Protein AF-A0ABD7HG99-F1 (afdb_monomer_lite)

Foldseek 3Di:
DDDPPLDDDPQWDWLCRLCVQLVVPDHSVNLVVLCVDPPNRQDWDANPNDDPVTRTTHGNVSSCVSCVVVVGHGDDDPDDDDDDDDDDDPDDPDDDDDDDDDDDDPVVVVVVVVVVVVVVVVVVVVVVVVVVVVVVVVVVVVVVVVVVVVVVVVVVVVVVVVVVVVVVVVVVVVCVVDPDDDPPDPDDDD

pLDDT: mean 74.0, std 16.18, range [31.42, 95.38]

Organism: NCBI:txid36809

Structure (mmCIF, N/CA/C/O backbone):
data_AF-A0ABD7HG99-F1
#
_entry.id   AF-A0ABD7HG99-F1
#
loop_
_atom_site.group_PDB
_atom_site.id
_atom_site.type_symbol
_atom_site.label_atom_id
_atom_site.label_alt_id
_atom_site.label_comp_id
_atom_site.label_asym_id
_atom_site.label_entity_id
_atom_site.label_seq_id
_atom_site.pdbx_PDB_ins_code
_atom_site.Cartn_x
_atom_site.Cartn_y
_atom_site.Cartn_z
_atom_site.occupancy
_atom_site.B_iso_or_equiv
_atom_site.auth_seq_id
_atom_site.auth_comp_id
_atom_site.auth_asym_id
_atom_site.auth_atom_id
_atom_site.pdbx_PDB_model_num
ATOM 1 N N . MET A 1 1 ? 28.839 7.267 15.628 1.00 36.12 1 MET A N 1
ATOM 2 C CA . MET A 1 1 ? 27.479 7.826 15.761 1.00 36.12 1 MET A CA 1
ATOM 3 C C . MET A 1 1 ? 27.268 8.739 14.570 1.00 36.12 1 MET A C 1
ATOM 5 O O . MET A 1 1 ? 27.778 9.849 14.571 1.00 36.12 1 MET A O 1
ATOM 9 N N . THR A 1 2 ? 26.665 8.216 13.507 1.00 45.12 2 THR A N 1
ATOM 10 C CA . THR A 1 2 ? 26.495 8.916 12.229 1.00 45.12 2 THR A CA 1
ATOM 11 C C . THR A 1 2 ? 25.085 9.481 12.216 1.00 45.12 2 THR A C 1
ATOM 13 O O . THR A 1 2 ? 24.124 8.730 12.339 1.00 45.12 2 THR A O 1
ATOM 16 N N . THR A 1 3 ? 24.957 10.801 12.171 1.00 49.94 3 THR A N 1
ATOM 17 C CA . THR A 1 3 ? 23.668 11.490 12.082 1.00 49.94 3 THR A CA 1
ATOM 18 C C . THR A 1 3 ? 22.989 11.077 10.772 1.00 49.94 3 THR A C 1
ATOM 20 O O . THR A 1 3 ? 23.622 11.230 9.723 1.00 49.94 3 THR A O 1
ATOM 23 N N . PRO A 1 4 ? 21.752 10.546 10.782 1.00 50.31 4 PRO A N 1
ATOM 24 C CA . PRO A 1 4 ? 21.078 10.191 9.542 1.00 50.31 4 PRO A CA 1
ATOM 25 C C . PRO A 1 4 ? 20.875 11.447 8.688 1.00 50.31 4 PRO A C 1
ATOM 27 O O . PRO A 1 4 ? 20.475 12.490 9.221 1.00 50.31 4 PRO A O 1
ATOM 30 N N . PRO A 1 5 ? 21.149 11.387 7.375 1.00 53.62 5 PRO A N 1
ATOM 31 C CA . PRO A 1 5 ? 20.931 12.521 6.494 1.00 53.62 5 PRO A CA 1
ATOM 32 C C . PRO A 1 5 ? 19.445 12.907 6.503 1.00 53.62 5 PRO A C 1
ATOM 34 O O . PRO A 1 5 ? 18.560 12.051 6.461 1.00 53.62 5 PRO A O 1
ATOM 37 N N . ALA A 1 6 ? 19.166 14.215 6.549 1.00 57.28 6 ALA A N 1
ATOM 38 C CA . ALA A 1 6 ? 17.809 14.774 6.599 1.00 57.28 6 ALA A CA 1
ATOM 39 C C . ALA A 1 6 ? 16.925 14.331 5.415 1.00 57.28 6 ALA A C 1
ATOM 41 O O . ALA A 1 6 ? 15.696 14.359 5.504 1.00 57.28 6 ALA A O 1
ATOM 42 N N . TYR A 1 7 ? 17.546 13.873 4.328 1.00 57.19 7 TYR A N 1
ATOM 43 C CA . TYR A 1 7 ? 16.888 13.224 3.211 1.00 57.19 7 TYR A CA 1
ATOM 44 C C . TYR A 1 7 ? 17.702 11.986 2.804 1.00 57.19 7 TYR A C 1
ATOM 46 O O . TYR A 1 7 ? 18.912 12.114 2.605 1.00 57.19 7 TYR A O 1
ATOM 54 N N . PRO A 1 8 ? 17.085 10.797 2.694 1.00 65.25 8 PRO A N 1
ATOM 55 C CA . PRO A 1 8 ? 17.783 9.618 2.203 1.00 65.25 8 PRO A CA 1
ATOM 56 C C . PRO A 1 8 ? 18.253 9.864 0.764 1.00 65.25 8 PRO A C 1
ATOM 58 O O . PRO A 1 8 ? 17.442 10.196 -0.103 1.00 65.25 8 PRO A O 1
ATOM 61 N N . GLY A 1 9 ? 19.555 9.721 0.511 1.00 68.31 9 GLY A N 1
ATOM 62 C CA . GLY A 1 9 ? 20.106 9.749 -0.842 1.00 68.31 9 GLY A CA 1
ATOM 63 C C . GLY A 1 9 ? 19.600 8.579 -1.706 1.00 68.31 9 GLY A C 1
ATOM 64 O O . GLY A 1 9 ? 18.898 7.690 -1.211 1.00 68.31 9 GLY A O 1
ATOM 65 N N . PRO A 1 10 ? 19.921 8.552 -3.014 1.00 71.81 10 PRO A N 1
ATOM 66 C CA . PRO A 1 10 ? 19.464 7.513 -3.949 1.00 71.81 10 PRO A CA 1
ATOM 67 C C . PRO A 1 10 ? 19.891 6.081 -3.567 1.00 71.81 10 PRO A C 1
ATOM 69 O O . PRO A 1 10 ? 19.335 5.105 -4.073 1.00 71.81 10 PRO A O 1
ATOM 72 N N . GLU A 1 11 ? 20.870 5.944 -2.678 1.00 80.94 11 GLU A N 1
ATOM 73 C CA . GLU A 1 11 ? 21.350 4.693 -2.096 1.00 80.94 11 GLU A CA 1
ATOM 74 C C . GLU A 1 11 ? 20.389 4.070 -1.068 1.00 80.94 11 GLU A C 1
ATOM 76 O O . GLU A 1 11 ? 20.488 2.876 -0.777 1.00 80.94 11 GLU A O 1
ATOM 81 N N . TRP A 1 12 ? 19.427 4.836 -0.551 1.00 85.56 12 TRP A N 1
ATOM 82 C CA . TRP A 1 12 ? 18.450 4.382 0.436 1.00 85.56 12 TRP A CA 1
ATOM 83 C C . TRP A 1 12 ? 17.133 3.987 -0.221 1.00 85.56 12 TRP A C 1
ATOM 85 O O . TRP A 1 12 ? 16.382 4.808 -0.747 1.00 85.56 12 TRP A O 1
ATOM 95 N N . LEU A 1 13 ? 16.817 2.700 -0.146 1.00 85.69 13 LEU A N 1
ATOM 96 C CA . LEU A 1 13 ? 15.706 2.107 -0.873 1.00 85.69 13 LEU A CA 1
ATOM 97 C C . LEU A 1 13 ? 14.473 1.955 0.016 1.00 85.69 13 LEU A C 1
ATOM 99 O O . LEU A 1 13 ? 14.552 1.532 1.174 1.00 85.69 13 LEU A O 1
ATOM 103 N N . ASP A 1 14 ? 13.313 2.283 -0.546 1.00 87.75 14 ASP A N 1
ATOM 104 C CA . ASP A 1 14 ? 12.015 2.010 0.057 1.00 87.75 14 ASP A CA 1
ATOM 105 C C . ASP A 1 14 ? 11.516 0.595 -0.277 1.00 87.75 14 ASP A C 1
ATOM 107 O O . ASP A 1 14 ? 12.110 -0.142 -1.065 1.00 87.75 14 ASP A O 1
ATOM 111 N N . ALA A 1 15 ? 10.398 0.190 0.332 1.00 87.62 15 ALA A N 1
ATOM 112 C CA . ALA A 1 15 ? 9.844 -1.149 0.128 1.00 87.62 15 ALA A CA 1
ATOM 113 C C . ALA A 1 15 ? 9.496 -1.431 -1.347 1.00 87.62 15 ALA A C 1
ATOM 115 O O . ALA A 1 15 ? 9.589 -2.576 -1.792 1.00 87.62 15 ALA A O 1
ATOM 116 N N . ASN A 1 16 ? 9.116 -0.395 -2.101 1.00 85.69 16 ASN A N 1
ATOM 117 C CA . ASN A 1 16 ? 8.776 -0.504 -3.516 1.00 85.69 16 ASN A CA 1
ATOM 118 C C . ASN A 1 16 ? 10.030 -0.685 -4.379 1.00 85.69 16 ASN A C 1
ATOM 120 O O . ASN A 1 16 ? 10.065 -1.578 -5.222 1.00 85.69 16 ASN A O 1
ATOM 124 N N . ALA A 1 17 ? 11.087 0.087 -4.131 1.00 84.88 17 ALA A N 1
ATOM 125 C CA . ALA A 1 17 ? 12.363 -0.030 -4.826 1.00 84.88 17 ALA A CA 1
ATOM 126 C C . ALA A 1 17 ? 13.053 -1.370 -4.537 1.00 84.88 17 ALA A C 1
ATOM 128 O O . ALA A 1 17 ? 13.615 -1.984 -5.443 1.00 84.88 17 ALA A O 1
ATOM 129 N N . ILE A 1 18 ? 12.965 -1.869 -3.300 1.00 87.19 18 ILE A N 1
ATOM 130 C CA . ILE A 1 18 ? 13.473 -3.201 -2.941 1.00 87.19 18 ILE A CA 1
ATOM 131 C C . ILE A 1 18 ? 12.663 -4.290 -3.655 1.00 87.19 18 ILE A C 1
ATOM 133 O O . ILE A 1 18 ? 13.237 -5.223 -4.208 1.00 87.19 18 ILE A O 1
ATOM 137 N N . SER A 1 19 ? 11.334 -4.158 -3.700 1.00 86.56 19 SER A N 1
ATOM 138 C CA . SER A 1 19 ? 10.459 -5.076 -4.439 1.00 86.56 19 SER A CA 1
ATOM 139 C C . SER A 1 19 ? 10.797 -5.110 -5.935 1.00 86.56 19 SER A C 1
ATOM 141 O O . SER A 1 19 ? 10.989 -6.192 -6.495 1.00 86.56 19 SER A O 1
ATOM 143 N N . ALA A 1 20 ? 10.985 -3.945 -6.558 1.00 84.56 20 ALA A N 1
ATOM 144 C CA . ALA A 1 20 ? 11.415 -3.836 -7.951 1.00 84.56 20 ALA A CA 1
ATOM 145 C C . ALA A 1 20 ? 12.782 -4.504 -8.187 1.00 84.56 20 ALA A C 1
ATOM 147 O O . ALA A 1 20 ? 12.972 -5.180 -9.197 1.00 84.56 20 ALA A O 1
ATOM 148 N N . ARG A 1 21 ? 13.705 -4.412 -7.219 1.00 82.00 21 ARG A N 1
ATOM 149 C CA . ARG A 1 21 ? 15.004 -5.102 -7.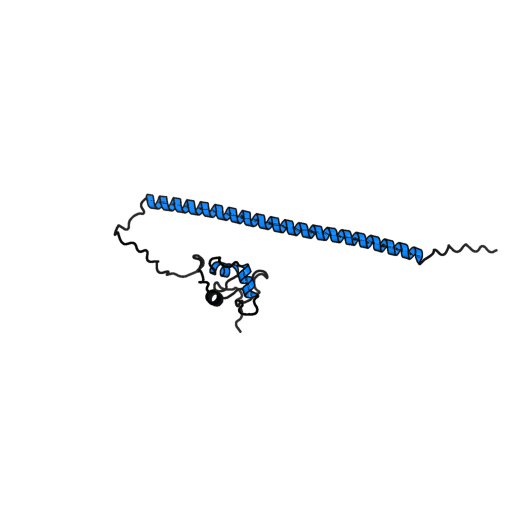273 1.00 82.00 21 ARG A CA 1
ATOM 150 C C . ARG A 1 21 ? 14.930 -6.616 -7.192 1.00 82.00 21 ARG A C 1
ATOM 152 O O . ARG A 1 21 ? 15.867 -7.289 -7.599 1.00 82.00 21 ARG A O 1
ATOM 159 N N . THR A 1 22 ? 13.826 -7.175 -6.715 1.00 81.81 22 THR A N 1
ATOM 160 C CA . THR A 1 22 ? 13.602 -8.625 -6.795 1.00 81.81 22 THR A CA 1
ATOM 161 C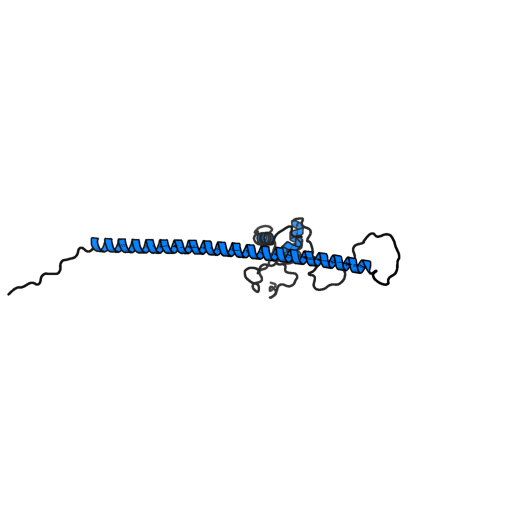 C . THR A 1 22 ? 13.074 -9.073 -8.158 1.00 81.81 22 THR A C 1
ATOM 163 O O . THR A 1 22 ? 12.696 -10.229 -8.296 1.00 81.81 22 THR A O 1
ATOM 166 N N . GLY A 1 23 ? 12.975 -8.174 -9.147 1.00 76.12 23 GLY A N 1
ATOM 167 C CA . GLY A 1 23 ? 12.335 -8.469 -10.431 1.00 76.12 23 GLY A CA 1
ATOM 168 C C . GLY A 1 23 ? 10.825 -8.698 -10.300 1.00 76.12 23 GLY A C 1
ATOM 169 O O . GLY A 1 23 ? 10.241 -9.426 -11.091 1.00 76.12 23 GLY A O 1
ATOM 170 N N . GLY A 1 24 ? 10.193 -8.146 -9.256 1.00 76.00 24 GLY A N 1
ATOM 171 C CA . GLY A 1 24 ? 8.768 -8.350 -8.972 1.00 76.00 24 GLY A CA 1
ATOM 172 C C . GLY A 1 24 ? 8.422 -9.686 -8.301 1.00 76.00 24 GLY A C 1
ATOM 173 O O . GLY A 1 24 ? 7.258 -9.908 -7.969 1.00 76.00 24 GLY A O 1
ATOM 174 N N . ILE A 1 25 ? 9.410 -10.549 -8.022 1.00 79.25 25 ILE A N 1
ATOM 175 C CA . ILE A 1 25 ? 9.205 -11.838 -7.336 1.00 79.25 25 ILE A CA 1
ATOM 176 C C . ILE A 1 25 ? 8.608 -11.624 -5.936 1.00 79.25 25 ILE A C 1
ATOM 178 O O . ILE A 1 25 ? 7.778 -12.407 -5.464 1.00 79.25 25 ILE A O 1
ATOM 182 N N . ARG A 1 26 ? 9.028 -10.563 -5.236 1.00 84.50 26 ARG A N 1
ATOM 183 C CA . ARG A 1 26 ? 8.568 -10.235 -3.882 1.00 84.50 26 ARG A CA 1
ATOM 184 C C . ARG A 1 26 ? 7.863 -8.890 -3.878 1.00 84.50 26 ARG A C 1
ATOM 186 O O . ARG A 1 26 ? 8.402 -7.902 -4.361 1.00 84.50 26 ARG A O 1
ATOM 193 N N . ARG A 1 27 ? 6.663 -8.849 -3.291 1.00 88.50 27 ARG A N 1
ATOM 194 C CA . ARG A 1 27 ? 5.833 -7.637 -3.186 1.00 88.50 27 ARG A CA 1
ATOM 195 C C . ARG A 1 27 ? 6.350 -6.697 -2.083 1.00 88.50 27 ARG A C 1
ATOM 197 O O . ARG A 1 27 ? 6.964 -7.175 -1.126 1.00 88.50 27 ARG A O 1
ATOM 204 N N . PRO A 1 28 ? 6.018 -5.392 -2.114 1.00 86.38 28 PRO A N 1
ATOM 205 C CA . PRO A 1 28 ? 6.438 -4.439 -1.079 1.00 86.38 28 PRO A CA 1
ATOM 206 C C . PRO A 1 28 ? 5.997 -4.830 0.341 1.00 86.38 28 PRO A C 1
ATOM 208 O O . PRO A 1 28 ? 6.716 -4.602 1.311 1.00 86.38 28 PRO A O 1
ATOM 211 N N . ASN A 1 29 ? 4.841 -5.489 0.484 1.00 87.6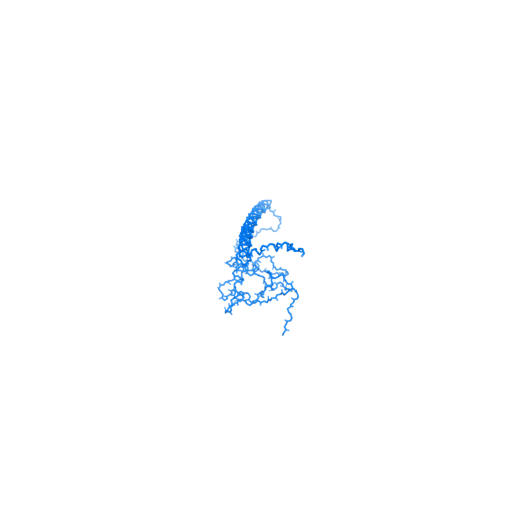2 29 ASN A N 1
ATOM 212 C CA . ASN A 1 29 ? 4.388 -6.012 1.777 1.00 87.62 29 ASN A CA 1
ATOM 213 C C . ASN A 1 29 ? 5.322 -7.093 2.329 1.00 87.62 29 ASN A C 1
ATOM 215 O O . ASN A 1 29 ? 5.566 -7.127 3.531 1.00 87.62 29 ASN A O 1
ATOM 219 N N . THR A 1 30 ? 5.904 -7.928 1.468 1.00 87.69 30 THR A N 1
ATOM 220 C CA . THR A 1 30 ? 6.901 -8.922 1.877 1.00 87.69 30 THR A CA 1
ATOM 221 C C . THR A 1 30 ? 8.168 -8.240 2.391 1.00 87.69 30 THR A C 1
ATOM 223 O O . THR A 1 30 ? 8.677 -8.623 3.440 1.00 87.69 30 THR A O 1
ATOM 226 N N . VAL A 1 31 ? 8.618 -7.162 1.744 1.00 87.50 31 VAL A N 1
ATOM 227 C CA . VAL A 1 31 ? 9.763 -6.369 2.225 1.00 87.50 31 VAL A CA 1
ATOM 228 C C . VAL A 1 31 ? 9.489 -5.779 3.611 1.00 87.50 31 VAL A C 1
ATOM 230 O O . VAL A 1 31 ? 10.328 -5.871 4.505 1.00 87.50 31 VAL A O 1
ATOM 233 N N . ARG A 1 32 ? 8.274 -5.264 3.845 1.00 88.00 32 ARG A N 1
ATOM 234 C CA . ARG A 1 32 ? 7.862 -4.779 5.174 1.00 88.00 32 ARG A CA 1
ATOM 235 C C . ARG A 1 32 ? 7.920 -5.875 6.239 1.00 88.00 32 ARG A C 1
ATOM 237 O O . ARG A 1 32 ? 8.276 -5.582 7.377 1.00 88.00 32 ARG A O 1
ATOM 244 N N . THR A 1 33 ? 7.615 -7.128 5.885 1.00 88.94 33 THR A N 1
ATOM 245 C CA . THR A 1 33 ? 7.785 -8.247 6.827 1.00 88.94 33 THR A CA 1
ATOM 246 C C . THR A 1 33 ? 9.251 -8.530 7.143 1.00 88.94 33 THR A C 1
ATOM 248 O O . THR A 1 33 ? 9.548 -8.872 8.283 1.00 88.94 33 THR A O 1
ATOM 251 N N . TRP A 1 34 ? 10.179 -8.330 6.200 1.00 89.69 34 TRP A N 1
ATOM 252 C CA . TRP A 1 34 ? 11.615 -8.510 6.449 1.00 89.69 34 TRP A CA 1
ATOM 253 C C . TRP A 1 34 ? 12.165 -7.500 7.453 1.00 89.69 34 TRP A C 1
ATOM 255 O O . TRP A 1 34 ? 12.996 -7.872 8.274 1.00 89.69 34 TRP A O 1
ATOM 265 N N . TRP A 1 35 ? 11.657 -6.266 7.448 1.00 89.38 35 TRP A N 1
ATOM 266 C CA . TRP A 1 35 ? 11.990 -5.256 8.461 1.00 89.38 35 TRP A CA 1
ATOM 267 C C . TRP A 1 35 ? 11.422 -5.562 9.850 1.00 89.38 35 TRP A C 1
ATOM 269 O O . TRP A 1 35 ? 11.879 -5.002 10.837 1.00 89.38 35 TRP A O 1
ATOM 279 N N . ASN A 1 36 ? 10.399 -6.408 9.947 1.00 85.38 36 ASN A N 1
ATOM 280 C CA . ASN A 1 36 ? 9.768 -6.744 11.224 1.00 85.38 36 ASN A CA 1
ATOM 281 C C . ASN A 1 36 ? 10.263 -8.086 11.795 1.00 85.38 36 ASN A C 1
ATOM 283 O O . ASN A 1 36 ? 9.852 -8.467 12.891 1.00 85.38 36 ASN A O 1
ATOM 287 N N . LYS A 1 37 ? 11.130 -8.813 11.075 1.00 86.12 37 LYS A N 1
ATOM 288 C CA . LYS A 1 37 ? 11.748 -10.048 11.571 1.00 86.12 37 LYS A CA 1
ATOM 289 C C . LYS A 1 37 ? 12.814 -9.717 12.614 1.00 86.12 37 LYS A C 1
ATOM 291 O O . LYS A 1 37 ? 13.712 -8.928 12.341 1.00 86.12 37 LYS A O 1
ATOM 296 N N . LYS A 1 38 ? 12.709 -10.344 13.791 1.00 71.94 38 LYS A N 1
ATOM 297 C CA . LYS A 1 38 ? 13.681 -10.198 14.887 1.00 71.94 38 LYS A CA 1
ATOM 298 C C . LYS A 1 38 ? 14.999 -10.921 14.592 1.00 71.94 38 LYS A C 1
ATOM 300 O O . LYS A 1 38 ? 16.052 -10.375 14.888 1.00 71.94 38 LYS A O 1
ATOM 305 N N . ASP A 1 39 ? 14.925 -12.071 13.921 1.00 68.06 39 ASP A N 1
ATOM 306 C CA . ASP A 1 39 ? 16.087 -12.886 13.558 1.00 68.06 39 ASP A CA 1
ATOM 307 C C . ASP A 1 39 ? 16.284 -12.874 12.035 1.00 68.06 39 ASP A C 1
ATOM 309 O O . ASP A 1 39 ? 15.349 -13.151 11.276 1.00 68.06 39 ASP A O 1
ATOM 313 N N . ASN A 1 40 ? 17.495 -12.527 11.579 1.00 75.94 40 ASN A N 1
ATOM 314 C CA . ASN A 1 40 ? 17.867 -12.433 10.156 1.00 75.94 40 ASN A CA 1
ATOM 315 C C . ASN A 1 40 ? 16.903 -11.570 9.309 1.00 75.94 40 ASN A C 1
ATOM 317 O O . ASN A 1 40 ? 16.563 -11.900 8.165 1.00 75.94 40 ASN A O 1
ATOM 321 N N . GLY A 1 41 ? 16.427 -10.466 9.888 1.00 84.69 41 GLY A N 1
ATOM 322 C CA . GLY A 1 41 ? 15.660 -9.440 9.186 1.00 84.69 41 GLY A CA 1
ATOM 323 C C . GLY A 1 41 ? 16.537 -8.552 8.304 1.00 84.69 41 GLY A C 1
ATOM 324 O O . GLY A 1 41 ? 17.754 -8.477 8.469 1.00 84.69 41 GLY A O 1
ATOM 325 N N . LEU A 1 42 ? 15.909 -7.857 7.358 1.00 86.75 42 LEU A N 1
ATOM 326 C CA . LEU A 1 42 ? 16.595 -6.856 6.544 1.00 86.75 42 LEU A CA 1
ATOM 327 C C . LEU A 1 42 ? 16.878 -5.625 7.416 1.00 86.75 42 LEU A C 1
ATOM 329 O O . LEU A 1 42 ? 15.939 -5.046 7.964 1.00 86.75 42 LEU A O 1
ATOM 333 N N . ALA A 1 43 ? 18.141 -5.205 7.527 1.00 86.69 43 ALA A N 1
ATOM 334 C CA . ALA A 1 43 ? 18.481 -4.016 8.305 1.00 86.69 43 ALA A CA 1
ATOM 335 C C . ALA A 1 43 ? 17.894 -2.753 7.652 1.00 86.69 43 ALA A C 1
ATOM 337 O O . ALA A 1 43 ? 17.920 -2.589 6.427 1.00 86.69 43 ALA A O 1
ATOM 338 N N . PHE A 1 44 ? 17.327 -1.873 8.471 1.00 88.44 44 PHE A N 1
ATOM 339 C CA . PHE A 1 44 ? 16.672 -0.648 8.028 1.00 88.44 44 PHE A CA 1
ATOM 340 C C . PHE A 1 44 ? 16.971 0.494 8.990 1.00 88.44 44 PHE A C 1
ATOM 342 O O . PHE A 1 44 ? 17.220 0.280 10.175 1.00 88.44 44 PHE A O 1
ATOM 349 N N . GLU A 1 45 ? 16.880 1.706 8.466 1.00 86.06 45 GLU A N 1
ATOM 350 C CA . GLU A 1 45 ? 16.944 2.942 9.225 1.00 86.06 45 GLU A CA 1
ATOM 351 C C . GLU A 1 45 ? 15.617 3.698 9.090 1.00 86.06 45 GLU A C 1
ATOM 353 O O . GLU A 1 45 ? 14.898 3.574 8.088 1.00 86.06 45 GLU A O 1
ATOM 358 N N . VAL A 1 46 ? 15.248 4.424 10.147 1.00 84.69 46 VAL A N 1
ATOM 359 C CA . VAL A 1 46 ? 14.004 5.194 10.213 1.00 84.69 46 VAL A CA 1
ATOM 360 C C . VAL A 1 46 ? 14.326 6.665 10.007 1.00 84.69 46 VAL A C 1
ATOM 362 O O . VAL A 1 46 ? 14.922 7.312 10.862 1.00 84.69 46 VAL A O 1
ATOM 365 N N . PHE A 1 47 ? 13.865 7.204 8.888 1.00 80.62 47 PHE A N 1
ATOM 366 C CA . PHE A 1 47 ? 14.007 8.609 8.540 1.00 80.62 47 PHE A CA 1
ATOM 367 C C . PHE A 1 47 ? 12.783 9.366 9.056 1.00 80.62 47 PHE A C 1
ATOM 369 O O . PHE A 1 47 ? 11.710 9.316 8.454 1.00 80.62 47 PHE A O 1
ATOM 376 N N . ALA A 1 48 ? 12.932 10.053 10.192 1.00 74.56 48 ALA A N 1
ATOM 377 C CA . ALA A 1 48 ? 11.847 10.804 10.838 1.00 74.56 48 ALA A CA 1
ATOM 378 C C . ALA A 1 48 ? 11.328 11.984 9.993 1.00 74.56 48 ALA A C 1
ATOM 380 O O . ALA A 1 48 ? 10.218 12.459 10.213 1.00 74.56 48 ALA A O 1
ATOM 381 N N . THR A 1 49 ? 12.114 12.434 9.011 1.00 72.06 49 THR A N 1
ATOM 382 C CA . THR A 1 49 ? 11.734 13.471 8.043 1.00 72.06 49 THR A CA 1
ATOM 383 C C . THR A 1 49 ? 10.722 12.981 7.004 1.00 72.06 49 THR A C 1
ATOM 385 O O . THR A 1 49 ? 10.106 13.791 6.313 1.00 72.06 49 THR A O 1
ATOM 388 N N . LEU A 1 50 ? 10.512 11.665 6.896 1.00 69.12 50 LEU A N 1
ATOM 389 C CA . LEU A 1 50 ? 9.521 11.055 6.016 1.00 69.12 50 LEU A CA 1
ATOM 390 C C . LEU A 1 50 ? 8.215 10.744 6.764 1.00 69.12 50 LEU A C 1
ATOM 392 O O . LEU A 1 50 ? 8.192 10.506 7.970 1.00 69.12 50 LEU A O 1
ATOM 396 N N . SER A 1 51 ? 7.109 10.688 6.015 1.00 69.56 51 SER A N 1
ATOM 397 C CA . SER A 1 51 ? 5.780 10.346 6.543 1.00 69.56 51 SER A CA 1
ATOM 398 C C . SER A 1 51 ? 5.790 9.031 7.350 1.00 69.56 51 SER A C 1
ATOM 400 O O . SER A 1 51 ? 6.446 8.072 6.927 1.00 69.56 51 SER A O 1
ATOM 402 N N . PRO A 1 52 ? 4.986 8.904 8.429 1.00 69.06 52 PRO A N 1
ATOM 403 C CA . PRO A 1 52 ? 4.909 7.693 9.258 1.00 69.06 52 PRO A CA 1
ATOM 404 C C . PRO A 1 52 ? 4.614 6.397 8.489 1.00 69.06 52 PRO A C 1
ATOM 406 O O . PRO A 1 52 ? 4.984 5.312 8.927 1.00 69.06 52 PRO A O 1
ATOM 409 N N . LYS A 1 53 ? 3.962 6.490 7.322 1.00 66.75 53 LYS A N 1
ATOM 410 C CA . LYS A 1 53 ? 3.652 5.332 6.465 1.00 66.75 53 LYS A CA 1
ATOM 411 C C . LYS A 1 53 ? 4.846 4.845 5.630 1.00 66.75 53 LYS A C 1
ATOM 413 O O . LYS A 1 53 ? 4.795 3.749 5.071 1.00 66.75 53 LYS A O 1
ATOM 418 N N . SER A 1 54 ? 5.898 5.651 5.504 1.00 70.50 54 SER A N 1
ATOM 419 C CA . SER A 1 54 ? 7.019 5.426 4.586 1.00 70.50 54 SER A CA 1
ATOM 420 C C . SER A 1 54 ? 8.340 5.969 5.156 1.00 70.50 54 SER A C 1
ATOM 422 O O . SER A 1 54 ? 9.145 6.552 4.434 1.00 70.50 54 SER A O 1
ATOM 424 N N . ASN A 1 55 ? 8.574 5.773 6.448 1.00 83.00 55 ASN A N 1
ATOM 425 C CA . ASN A 1 55 ? 9.779 6.252 7.128 1.00 83.00 55 ASN A CA 1
ATOM 426 C C . ASN A 1 55 ? 10.932 5.234 7.153 1.00 83.00 55 ASN A C 1
ATOM 428 O O . ASN A 1 55 ? 12.074 5.620 7.366 1.00 83.00 55 ASN A O 1
ATOM 432 N N . LYS A 1 56 ? 10.667 3.945 6.911 1.00 87.06 56 LYS A N 1
ATOM 433 C CA . LYS A 1 56 ? 11.704 2.902 6.867 1.00 87.06 56 LYS A CA 1
ATOM 434 C C . LYS A 1 56 ? 12.393 2.852 5.500 1.00 87.06 56 LYS A C 1
ATOM 436 O O . LYS A 1 56 ? 11.707 2.817 4.468 1.00 87.06 56 LYS A O 1
ATOM 441 N N . ARG A 1 57 ? 13.728 2.815 5.491 1.00 87.88 57 ARG A N 1
ATOM 442 C CA . ARG A 1 57 ? 14.567 2.620 4.295 1.00 87.88 57 ARG A CA 1
ATOM 443 C C . ARG A 1 57 ? 15.717 1.666 4.599 1.00 87.88 57 ARG A C 1
ATOM 445 O O . ARG A 1 57 ? 16.213 1.642 5.720 1.00 87.88 57 ARG A O 1
ATOM 452 N N . SER A 1 58 ? 16.161 0.914 3.599 1.00 88.38 58 SER A N 1
ATOM 453 C CA . SER A 1 58 ? 17.352 0.064 3.704 1.00 88.38 58 SER A CA 1
ATOM 454 C C . SER A 1 58 ? 18.399 0.506 2.697 1.00 88.38 58 SER A C 1
ATOM 456 O O . SER A 1 58 ? 18.068 0.809 1.551 1.00 88.38 58 SER A O 1
ATOM 458 N N . HIS A 1 59 ? 19.661 0.523 3.115 1.00 88.12 59 HIS A N 1
ATOM 459 C CA . HIS A 1 59 ? 20.765 0.857 2.227 1.00 88.12 59 HIS A CA 1
ATOM 460 C C . HIS A 1 59 ? 20.909 -0.192 1.117 1.00 88.12 59 HIS A C 1
ATOM 462 O O . HIS A 1 59 ? 20.772 -1.395 1.367 1.00 88.12 59 HIS A O 1
ATOM 468 N N . ARG A 1 60 ? 21.211 0.251 -0.105 1.00 85.81 60 ARG A N 1
ATOM 469 C CA . ARG A 1 60 ? 21.334 -0.591 -1.302 1.00 85.81 60 ARG A CA 1
ATOM 470 C C . ARG A 1 60 ? 22.228 -1.814 -1.089 1.00 85.81 60 ARG A C 1
ATOM 472 O O . ARG A 1 60 ? 21.814 -2.921 -1.413 1.00 85.81 60 ARG A O 1
ATOM 479 N N . ASP A 1 61 ? 23.410 -1.633 -0.508 1.00 85.06 61 ASP A N 1
ATOM 480 C CA . ASP A 1 61 ? 24.376 -2.731 -0.331 1.00 85.06 61 ASP A CA 1
ATOM 481 C C . ASP A 1 61 ? 23.880 -3.805 0.644 1.00 85.06 61 ASP A C 1
ATOM 483 O O . ASP A 1 61 ? 24.088 -5.004 0.437 1.00 85.06 61 ASP A O 1
ATOM 487 N N . VAL A 1 62 ? 23.164 -3.379 1.687 1.00 87.06 62 VAL A N 1
ATOM 488 C CA . VAL A 1 62 ? 22.531 -4.275 2.661 1.00 87.06 62 VAL A CA 1
ATOM 489 C C . VAL A 1 62 ? 21.427 -5.079 1.980 1.00 87.06 62 VAL A C 1
ATOM 491 O O . VAL A 1 62 ? 21.339 -6.291 2.168 1.00 87.06 62 VAL A O 1
ATOM 494 N N . VAL A 1 63 ? 20.611 -4.418 1.155 1.00 87.00 63 VAL A N 1
ATOM 495 C CA . VAL A 1 63 ? 19.550 -5.065 0.374 1.00 87.00 63 VAL A CA 1
ATOM 496 C C . VAL A 1 63 ? 20.142 -6.085 -0.591 1.00 87.00 63 VAL A C 1
ATOM 498 O O . VAL A 1 63 ? 19.699 -7.228 -0.603 1.00 87.00 63 VAL A O 1
ATOM 501 N N . ASP A 1 64 ? 21.161 -5.714 -1.362 1.00 87.12 64 ASP A N 1
ATOM 502 C CA . ASP A 1 64 ? 21.756 -6.599 -2.365 1.00 87.12 64 ASP A CA 1
ATOM 503 C C . ASP A 1 64 ? 22.445 -7.813 -1.711 1.00 87.12 64 ASP A C 1
ATOM 505 O O . ASP A 1 64 ? 22.379 -8.922 -2.245 1.00 87.12 64 ASP A O 1
ATOM 509 N N . THR A 1 65 ? 23.048 -7.639 -0.531 1.00 86.62 65 THR A N 1
ATOM 510 C CA . THR A 1 65 ? 23.624 -8.743 0.260 1.00 86.62 65 THR A CA 1
ATOM 511 C C . THR A 1 65 ? 22.537 -9.672 0.806 1.00 86.62 65 THR A C 1
ATOM 513 O O . THR A 1 65 ? 22.664 -10.894 0.726 1.00 86.62 65 THR A O 1
ATOM 516 N N . TYR A 1 66 ? 21.439 -9.105 1.310 1.00 87.12 66 TYR A N 1
ATOM 517 C CA . TYR A 1 66 ? 20.297 -9.864 1.822 1.00 87.12 66 TYR A CA 1
ATOM 518 C C . TYR A 1 66 ? 19.554 -10.631 0.721 1.00 87.12 66 TYR A C 1
ATOM 520 O O . TYR A 1 66 ? 19.139 -11.769 0.907 1.00 87.12 66 TYR A O 1
ATOM 528 N N . LEU A 1 67 ? 19.399 -10.038 -0.461 1.00 87.62 67 LEU A N 1
ATOM 529 C CA . LEU A 1 67 ? 18.787 -10.723 -1.597 1.00 87.62 67 LEU A CA 1
ATOM 530 C C . LEU A 1 67 ? 19.663 -11.882 -2.082 1.00 87.62 67 LEU A C 1
ATOM 532 O O . LEU A 1 67 ? 19.137 -12.965 -2.340 1.00 87.62 67 LEU A O 1
ATOM 536 N N . ARG A 1 68 ? 20.991 -11.704 -2.102 1.00 85.31 68 ARG A N 1
ATOM 537 C CA . ARG A 1 68 ? 21.929 -12.795 -2.406 1.00 85.31 68 ARG A CA 1
ATOM 538 C C . ARG A 1 68 ? 21.847 -13.939 -1.398 1.00 85.31 68 ARG A C 1
ATOM 540 O O . ARG A 1 68 ? 21.863 -15.090 -1.823 1.00 85.31 68 ARG A O 1
ATOM 547 N N . SER A 1 69 ? 21.706 -13.661 -0.098 1.00 85.00 69 SER A N 1
ATOM 548 C CA . SER A 1 69 ? 21.538 -14.726 0.907 1.00 85.00 69 SER A CA 1
ATOM 549 C C . SER A 1 69 ? 20.212 -15.485 0.764 1.00 85.00 69 SER A C 1
ATOM 551 O O . SER A 1 69 ? 20.117 -16.639 1.173 1.00 85.00 69 SER A O 1
ATOM 553 N N . LEU A 1 70 ? 19.212 -14.876 0.122 1.00 81.31 70 LEU A N 1
ATOM 554 C CA . LEU A 1 70 ? 17.948 -15.512 -0.257 1.00 81.31 70 LEU A CA 1
ATOM 555 C C . LEU A 1 70 ? 17.992 -16.212 -1.629 1.00 81.31 70 LEU A C 1
ATOM 557 O O . LEU A 1 70 ? 16.964 -16.729 -2.069 1.00 81.31 70 LEU A O 1
ATOM 561 N N . GLY A 1 71 ? 19.138 -16.215 -2.317 1.00 81.69 71 GLY A N 1
ATOM 562 C CA . GLY A 1 71 ? 19.285 -16.787 -3.660 1.00 81.69 71 GLY A CA 1
ATOM 563 C C . GLY A 1 71 ? 18.631 -15.958 -4.772 1.00 81.69 71 GLY A C 1
ATOM 564 O O . GLY A 1 71 ? 18.400 -16.473 -5.862 1.00 81.69 71 GLY A O 1
ATOM 565 N N . ILE A 1 72 ? 18.308 -14.688 -4.512 1.00 83.25 72 ILE A N 1
ATOM 566 C CA . ILE A 1 72 ? 17.705 -13.777 -5.489 1.00 83.25 72 ILE A CA 1
ATOM 567 C C . ILE A 1 72 ? 18.808 -12.895 -6.072 1.00 83.25 72 ILE A C 1
ATOM 569 O O . ILE A 1 72 ? 19.411 -12.090 -5.360 1.00 83.25 72 ILE A O 1
ATOM 573 N N . THR A 1 73 ? 19.042 -13.004 -7.379 1.00 78.50 73 THR A N 1
ATOM 574 C CA . THR A 1 73 ? 19.925 -12.080 -8.096 1.00 78.50 73 THR A CA 1
ATOM 575 C C . THR A 1 73 ? 19.256 -10.703 -8.164 1.00 78.50 73 THR A C 1
ATOM 577 O O . THR A 1 73 ? 18.163 -10.604 -8.726 1.00 78.50 73 THR A O 1
ATOM 580 N N . PRO A 1 74 ? 19.861 -9.637 -7.604 1.00 72.19 74 PRO A N 1
ATOM 581 C CA . PRO A 1 74 ? 19.276 -8.303 -7.646 1.00 72.19 74 PRO A CA 1
ATOM 582 C C . PRO A 1 74 ? 19.112 -7.832 -9.094 1.00 72.19 74 PRO A C 1
ATOM 584 O O . PRO A 1 74 ? 20.088 -7.680 -9.828 1.00 72.19 74 PRO A O 1
ATOM 587 N N . HIS A 1 75 ? 17.872 -7.587 -9.500 1.00 68.69 75 HIS A N 1
ATOM 588 C CA . HIS A 1 75 ? 17.547 -6.987 -10.782 1.00 68.69 75 HIS A CA 1
ATOM 589 C C . HIS A 1 75 ? 17.731 -5.473 -10.673 1.00 68.69 75 HIS A C 1
ATOM 591 O O . HIS A 1 75 ? 17.076 -4.813 -9.867 1.00 68.69 75 HIS A O 1
ATOM 597 N N . ILE A 1 76 ? 18.612 -4.896 -11.485 1.00 63.16 76 ILE A N 1
ATOM 598 C CA . ILE A 1 76 ? 18.729 -3.441 -11.601 1.00 63.16 76 ILE A CA 1
ATOM 599 C C . ILE A 1 76 ? 17.705 -3.017 -12.659 1.00 63.16 76 ILE A C 1
ATOM 601 O O . ILE A 1 76 ? 17.909 -3.330 -13.830 1.00 63.16 76 ILE A O 1
ATOM 605 N N . PRO A 1 77 ? 16.580 -2.366 -12.298 1.00 52.69 77 PRO A N 1
ATOM 606 C CA . PRO A 1 77 ? 15.638 -1.896 -13.303 1.00 52.69 77 PRO A CA 1
ATOM 607 C C . PRO A 1 77 ? 16.338 -0.883 -14.228 1.00 52.69 77 PRO A C 1
ATOM 609 O O . PRO A 1 77 ? 16.956 0.063 -13.725 1.00 52.69 77 PRO A O 1
ATOM 612 N N . PRO A 1 78 ? 16.261 -1.053 -15.561 1.00 46.16 78 PRO A N 1
ATOM 613 C CA . PRO A 1 78 ? 16.781 -0.065 -16.493 1.00 46.16 78 PRO A CA 1
ATOM 614 C C . PRO A 1 78 ? 15.925 1.199 -16.365 1.00 46.16 78 PRO A C 1
ATOM 616 O O . PRO A 1 78 ? 14.734 1.174 -16.658 1.00 46.16 78 PRO A O 1
ATOM 619 N N . GLY A 1 79 ? 16.504 2.297 -15.875 1.00 46.00 79 GLY A N 1
ATOM 620 C CA . GLY A 1 79 ? 15.839 3.607 -15.926 1.00 46.00 79 GLY A CA 1
ATOM 621 C C . GLY A 1 79 ? 15.961 4.515 -14.705 1.00 46.00 79 GLY A C 1
ATOM 622 O O . GLY A 1 79 ? 15.460 5.633 -14.759 1.00 46.00 79 GLY A O 1
ATOM 623 N N . LYS A 1 80 ? 16.626 4.114 -13.613 1.00 44.81 80 LYS A N 1
ATOM 624 C CA . LYS A 1 80 ? 16.908 5.036 -12.491 1.00 44.81 80 LYS A CA 1
ATOM 625 C C . LYS A 1 80 ? 18.337 4.910 -11.972 1.00 44.81 80 LYS A C 1
ATOM 627 O O . LYS A 1 80 ? 18.576 4.560 -10.822 1.00 44.81 80 LYS A O 1
ATOM 632 N N . THR A 1 81 ? 19.286 5.250 -12.830 1.00 42.56 81 THR A N 1
ATOM 633 C CA . THR A 1 81 ? 20.589 5.772 -12.413 1.00 42.56 81 THR A CA 1
ATOM 634 C C . THR A 1 81 ? 20.705 7.172 -12.989 1.00 42.56 81 THR A C 1
ATOM 636 O O . THR A 1 81 ? 20.921 7.351 -14.185 1.00 42.56 81 THR A O 1
ATOM 639 N N . ALA A 1 82 ? 20.494 8.165 -12.127 1.00 48.56 82 ALA A N 1
ATOM 640 C CA . ALA A 1 82 ? 21.069 9.480 -12.337 1.00 48.56 82 ALA A CA 1
ATOM 641 C C . ALA A 1 82 ? 22.590 9.292 -12.416 1.00 48.56 82 ALA A C 1
ATOM 643 O O . ALA A 1 82 ? 23.161 8.726 -11.490 1.00 48.56 82 ALA A O 1
ATOM 644 N N . GLY A 1 83 ? 23.183 9.711 -13.536 1.00 48.28 83 GLY A N 1
ATOM 645 C CA . GLY A 1 83 ? 24.627 9.798 -13.747 1.00 48.28 83 GLY A CA 1
ATOM 646 C C . GLY A 1 83 ? 25.371 8.466 -13.666 1.00 48.28 83 GLY A C 1
ATOM 647 O O . GLY A 1 83 ? 25.801 8.063 -12.600 1.00 48.28 83 GLY A O 1
ATOM 648 N N . ASP A 1 84 ? 25.562 7.790 -14.795 1.00 37.09 84 ASP A N 1
ATOM 649 C CA . ASP A 1 84 ? 26.911 7.720 -15.354 1.00 37.09 84 ASP A CA 1
ATOM 650 C C . ASP A 1 84 ? 26.933 6.981 -16.687 1.00 37.09 84 ASP A C 1
ATOM 652 O O . ASP A 1 84 ? 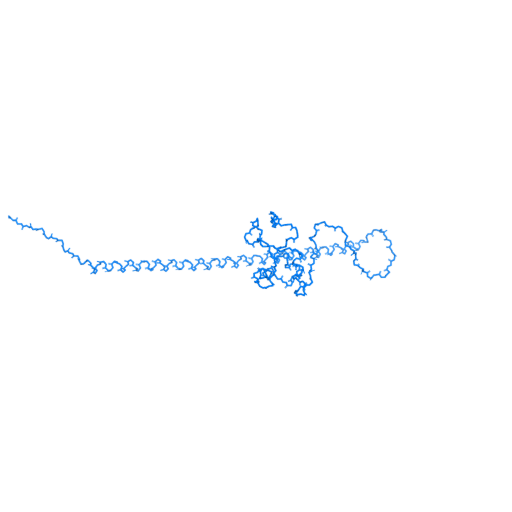26.207 6.021 -16.953 1.00 37.09 84 ASP A O 1
ATOM 656 N N . HIS A 1 85 ? 27.807 7.495 -17.537 1.00 48.28 85 HIS A N 1
ATOM 657 C CA . HIS A 1 85 ? 28.235 6.899 -18.778 1.00 48.28 85 HIS A CA 1
ATOM 658 C C . HIS A 1 85 ? 28.758 5.468 -18.569 1.00 48.28 85 HIS A C 1
ATOM 660 O O . HIS A 1 85 ? 29.343 5.145 -17.539 1.00 48.28 85 HIS A O 1
ATOM 666 N N . ARG A 1 86 ? 28.676 4.678 -19.650 1.00 43.50 86 ARG A N 1
ATOM 667 C CA . ARG A 1 86 ? 29.461 3.456 -19.910 1.00 43.50 86 ARG A CA 1
ATOM 668 C C . ARG A 1 86 ? 28.861 2.139 -19.395 1.00 43.50 86 ARG A C 1
ATOM 670 O O . ARG A 1 86 ? 29.384 1.493 -18.495 1.00 43.50 86 ARG A O 1
ATOM 677 N N . GLY A 1 87 ? 27.840 1.660 -20.103 1.00 31.42 87 GLY A N 1
ATOM 678 C CA . GLY A 1 87 ? 27.607 0.221 -20.249 1.00 31.42 87 GLY A CA 1
ATOM 679 C C . GLY A 1 87 ? 28.386 -0.325 -21.458 1.00 31.42 87 GLY A C 1
ATOM 680 O O . GLY A 1 87 ? 28.316 0.286 -22.527 1.00 31.42 87 GLY A O 1
ATOM 681 N N . PRO A 1 88 ? 29.134 -1.438 -21.334 1.00 47.72 88 PRO A N 1
ATOM 682 C CA . PRO A 1 88 ? 29.640 -2.178 -22.482 1.00 47.72 88 PRO A CA 1
ATOM 683 C C . PRO A 1 88 ? 28.465 -2.890 -23.165 1.00 47.72 88 PRO A C 1
ATOM 685 O O . PRO A 1 88 ? 27.632 -3.511 -22.507 1.00 47.72 88 PRO A O 1
ATOM 688 N N . ALA A 1 89 ? 28.390 -2.754 -24.487 1.00 42.44 89 ALA A N 1
ATOM 689 C CA . ALA A 1 89 ? 27.345 -3.340 -25.312 1.00 42.44 89 ALA A CA 1
ATOM 690 C C . ALA A 1 89 ? 27.286 -4.875 -25.163 1.00 42.44 89 ALA A C 1
ATOM 692 O O . ALA A 1 89 ? 28.337 -5.522 -25.079 1.00 42.44 89 ALA A O 1
ATOM 693 N N . PRO A 1 90 ? 26.085 -5.481 -25.177 1.00 44.91 90 PRO A N 1
ATOM 694 C CA . PRO A 1 90 ? 25.955 -6.917 -25.349 1.00 44.91 90 PRO A CA 1
ATOM 695 C C . PRO A 1 90 ? 26.458 -7.289 -26.749 1.00 44.91 90 PRO A C 1
ATOM 697 O O . PRO A 1 90 ? 26.058 -6.691 -27.748 1.00 44.91 90 PRO A O 1
ATOM 700 N N . ARG A 1 91 ? 27.364 -8.271 -26.810 1.00 44.47 91 ARG A N 1
ATOM 701 C CA . ARG A 1 91 ? 27.760 -8.950 -28.046 1.00 44.47 91 ARG A CA 1
ATOM 702 C C . ARG A 1 91 ? 26.510 -9.560 -28.679 1.00 44.47 91 ARG A C 1
ATOM 704 O O . ARG A 1 91 ? 26.044 -10.606 -28.240 1.00 44.47 91 ARG A O 1
ATOM 711 N N . ALA A 1 92 ? 25.973 -8.884 -29.687 1.00 41.72 92 ALA A N 1
ATOM 712 C CA . ALA A 1 92 ? 25.187 -9.530 -30.716 1.00 41.72 92 ALA A CA 1
ATOM 713 C C . ALA A 1 92 ? 26.177 -10.262 -31.626 1.00 41.72 92 ALA A C 1
ATOM 715 O O . ALA A 1 92 ? 26.991 -9.640 -32.313 1.00 41.72 92 ALA A O 1
ATOM 716 N N . ASP A 1 93 ? 26.134 -11.588 -31.582 1.00 45.84 93 ASP A N 1
ATOM 717 C CA . ASP A 1 93 ? 26.712 -12.432 -32.614 1.00 45.84 93 ASP A CA 1
ATOM 718 C C . ASP A 1 93 ? 25.937 -12.189 -33.915 1.00 45.84 93 ASP A C 1
ATOM 720 O O . ASP A 1 93 ? 24.911 -12.809 -34.181 1.00 45.84 93 ASP A O 1
ATOM 724 N N . THR A 1 94 ? 26.420 -11.261 -34.736 1.00 44.19 94 THR A N 1
ATOM 725 C CA . THR A 1 94 ? 26.008 -11.130 -36.137 1.00 44.19 94 THR A CA 1
ATOM 726 C C . THR A 1 94 ? 27.253 -11.105 -37.008 1.00 44.19 94 THR A C 1
ATOM 728 O O . THR A 1 94 ? 27.856 -10.061 -37.257 1.00 44.19 94 THR A O 1
ATOM 731 N N . SER A 1 95 ? 27.652 -12.299 -37.449 1.00 46.00 95 SER A N 1
ATOM 732 C CA . SER A 1 95 ? 28.473 -12.468 -38.646 1.00 46.00 95 SER A CA 1
ATOM 733 C C . SER A 1 95 ? 27.743 -11.885 -39.858 1.00 46.00 95 SER A C 1
ATOM 735 O O . SER A 1 95 ? 26.602 -12.257 -40.112 1.00 46.00 95 SER A O 1
ATOM 737 N N . GLY A 1 96 ? 28.443 -11.034 -40.615 1.00 43.94 96 GLY A N 1
ATOM 738 C CA . GLY A 1 96 ? 28.048 -10.519 -41.934 1.00 43.94 96 GLY A CA 1
ATOM 739 C C . GLY A 1 96 ? 27.001 -9.403 -41.855 1.00 43.94 96 GLY A C 1
ATOM 740 O O . GLY A 1 96 ? 25.891 -9.610 -41.402 1.00 43.94 96 GLY A O 1
ATOM 741 N N . THR A 1 97 ? 27.221 -8.181 -42.328 1.00 37.66 97 THR A N 1
ATOM 742 C CA . THR A 1 97 ? 27.806 -7.825 -43.621 1.00 37.66 97 THR A CA 1
ATOM 743 C C . THR A 1 97 ? 28.178 -6.342 -43.560 1.00 37.66 97 THR A C 1
ATOM 745 O O . THR A 1 97 ? 27.397 -5.519 -43.089 1.00 37.66 97 THR A O 1
ATOM 748 N N . LEU A 1 98 ? 29.375 -5.999 -44.030 1.00 51.44 98 LEU A N 1
ATOM 749 C CA . LEU A 1 98 ? 29.799 -4.622 -44.279 1.00 51.44 98 LEU A CA 1
ATOM 750 C C . LEU A 1 98 ? 28.809 -3.939 -45.239 1.00 51.44 98 LEU A C 1
ATOM 752 O O . LEU A 1 98 ? 28.629 -4.404 -46.362 1.00 51.44 98 LEU A O 1
ATOM 756 N N . GLY A 1 99 ? 28.193 -2.834 -44.815 1.00 40.06 99 GLY A N 1
ATOM 757 C CA . GLY A 1 99 ? 27.281 -2.060 -45.656 1.00 40.06 99 GLY A CA 1
ATOM 758 C C . GLY A 1 99 ? 26.928 -0.695 -45.068 1.00 40.06 99 GLY A C 1
ATOM 759 O O . GLY A 1 99 ? 25.950 -0.575 -44.348 1.00 40.06 99 GLY A O 1
ATOM 760 N N . ALA A 1 100 ? 27.741 0.306 -45.413 1.00 40.06 100 ALA A N 1
ATOM 761 C CA . ALA A 1 100 ? 27.429 1.736 -45.501 1.00 40.06 100 ALA A CA 1
ATOM 762 C C . ALA A 1 100 ? 26.654 2.408 -44.344 1.00 40.06 100 ALA A C 1
ATOM 764 O O . ALA A 1 100 ? 25.431 2.371 -44.248 1.00 40.06 100 ALA A O 1
ATOM 765 N N . ALA A 1 101 ? 27.394 3.195 -43.561 1.00 53.59 101 ALA A N 1
ATOM 766 C CA . ALA A 1 101 ? 26.855 4.359 -42.875 1.00 53.59 101 ALA A CA 1
ATOM 767 C C . ALA A 1 101 ? 26.281 5.350 -43.908 1.00 53.59 101 ALA A C 1
ATOM 769 O O . ALA A 1 101 ? 27.027 5.882 -44.730 1.00 53.59 101 ALA A O 1
ATOM 770 N N . GLY A 1 102 ? 24.971 5.604 -43.867 1.00 56.72 102 GLY A N 1
ATOM 771 C CA . GLY A 1 102 ? 24.341 6.653 -44.671 1.0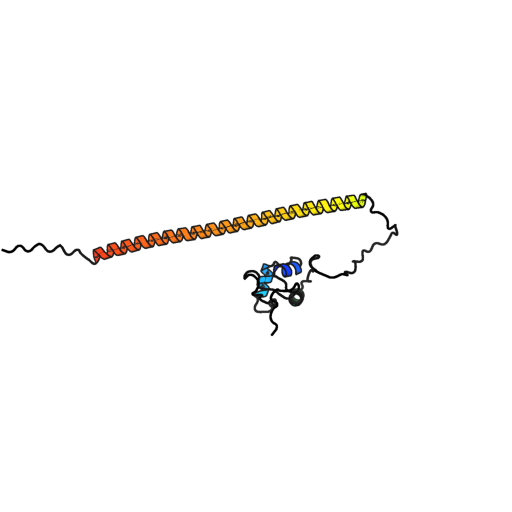0 56.72 102 GLY A CA 1
ATOM 772 C C . GLY A 1 102 ? 22.864 6.396 -44.964 1.00 56.72 102 GLY A C 1
ATOM 773 O O . GLY A 1 102 ? 22.543 5.774 -45.965 1.00 56.72 102 GLY A O 1
ATOM 774 N N . GLN A 1 103 ? 21.999 6.968 -44.121 1.00 54.78 103 GLN A N 1
ATOM 775 C CA . GLN A 1 103 ? 20.529 7.039 -44.196 1.00 54.78 103 GLN A CA 1
ATOM 776 C C . GLN A 1 103 ? 19.743 5.780 -43.764 1.00 54.78 103 GLN A C 1
ATOM 778 O O . GLN A 1 103 ? 19.910 4.714 -44.356 1.00 54.78 103 GLN A O 1
ATOM 783 N N . PRO A 1 104 ? 18.844 5.894 -42.758 1.00 58.03 104 PRO A N 1
ATOM 784 C CA . PRO A 1 104 ? 17.898 4.827 -42.449 1.00 58.03 104 PRO A CA 1
ATOM 785 C C . PRO A 1 104 ? 16.973 4.635 -43.652 1.00 58.03 104 PRO A C 1
ATOM 787 O O . PRO A 1 104 ? 16.447 5.608 -44.204 1.00 58.03 104 PRO A O 1
ATOM 790 N N . ARG A 1 105 ? 16.789 3.388 -44.093 1.00 70.19 105 ARG A N 1
ATOM 791 C CA . ARG A 1 105 ? 15.860 3.100 -45.187 1.00 70.19 105 ARG A CA 1
ATOM 792 C C . ARG A 1 105 ? 14.455 3.431 -44.684 1.00 70.19 105 ARG A C 1
ATOM 794 O O . ARG A 1 105 ? 14.125 3.146 -43.540 1.00 70.19 105 ARG A O 1
ATOM 801 N N . LEU A 1 106 ? 13.619 4.032 -45.531 1.00 73.19 106 LEU A N 1
ATOM 802 C CA . LEU A 1 106 ? 12.244 4.432 -45.187 1.00 73.19 106 LEU A CA 1
ATOM 803 C C . LEU A 1 106 ? 11.453 3.301 -44.494 1.00 73.19 106 LEU A C 1
ATOM 805 O O . LEU A 1 106 ? 10.662 3.564 -43.595 1.00 73.19 106 LEU A O 1
ATOM 809 N N . ALA A 1 107 ? 11.708 2.049 -44.885 1.00 71.06 107 ALA A N 1
ATOM 810 C CA . ALA A 1 107 ? 11.124 0.857 -44.277 1.00 71.06 107 ALA A CA 1
ATOM 811 C C . ALA A 1 107 ? 11.476 0.698 -42.785 1.00 71.06 107 ALA A C 1
ATOM 813 O O . ALA A 1 107 ? 10.588 0.399 -41.996 1.00 71.06 107 ALA A O 1
ATOM 814 N N . ASP A 1 108 ? 12.720 0.973 -42.387 1.00 70.62 108 ASP A N 1
ATOM 815 C CA . ASP A 1 108 ? 13.170 0.868 -40.991 1.00 70.62 108 ASP A CA 1
ATOM 816 C C . ASP A 1 108 ? 12.539 1.969 -40.124 1.00 70.62 108 ASP A C 1
ATOM 818 O O . ASP A 1 108 ? 12.215 1.758 -38.958 1.00 70.62 108 ASP A O 1
ATOM 822 N N . VAL A 1 109 ? 12.316 3.156 -40.704 1.00 76.62 109 VAL A N 1
ATOM 823 C CA . VAL A 1 109 ? 11.618 4.263 -40.027 1.00 76.62 109 VAL A CA 1
ATOM 824 C C . VAL A 1 109 ? 10.136 3.939 -39.845 1.00 76.62 109 VAL A C 1
ATOM 826 O O . VAL A 1 109 ? 9.576 4.212 -38.786 1.00 76.62 109 VAL A O 1
ATOM 829 N N . LEU A 1 110 ? 9.498 3.343 -40.854 1.00 80.19 110 LEU A N 1
ATOM 830 C CA . LEU A 1 110 ? 8.106 2.904 -40.764 1.00 80.19 110 LEU A CA 1
ATOM 831 C C . LEU A 1 110 ? 7.934 1.779 -39.740 1.00 80.19 110 LEU A C 1
ATOM 833 O O . LEU A 1 110 ? 7.000 1.840 -38.942 1.00 80.19 110 LEU A O 1
ATOM 837 N N . ASP A 1 111 ? 8.850 0.813 -39.706 1.00 76.38 111 ASP A N 1
ATOM 838 C CA . ASP A 1 111 ? 8.839 -0.266 -38.715 1.00 76.38 111 ASP A CA 1
ATOM 839 C C . ASP A 1 111 ? 9.039 0.278 -37.291 1.00 76.38 111 ASP A C 1
ATOM 841 O O . ASP A 1 111 ? 8.263 -0.026 -36.383 1.00 76.38 111 ASP A O 1
ATOM 845 N N . ALA A 1 112 ? 9.985 1.206 -37.105 1.00 73.94 112 ALA A N 1
ATOM 846 C CA . ALA A 1 112 ? 10.171 1.897 -35.831 1.00 73.94 112 ALA A CA 1
ATOM 847 C C . ALA A 1 112 ? 8.920 2.690 -35.408 1.00 73.94 112 ALA A C 1
ATOM 849 O O . ALA A 1 112 ? 8.529 2.645 -34.243 1.00 73.94 112 ALA A O 1
ATOM 850 N N . LEU A 1 113 ? 8.249 3.382 -36.335 1.00 79.25 113 LEU A N 1
ATOM 851 C CA . LEU A 1 113 ? 7.010 4.114 -36.049 1.00 79.25 113 LEU A CA 1
ATOM 852 C C . LEU A 1 113 ? 5.853 3.177 -35.687 1.00 79.25 113 LEU A C 1
ATOM 854 O O . LEU A 1 113 ? 5.094 3.476 -34.763 1.00 79.25 113 LEU A O 1
ATOM 858 N N . MET A 1 114 ? 5.730 2.033 -36.363 1.00 81.94 114 MET A N 1
ATOM 859 C CA . MET A 1 114 ? 4.738 1.012 -36.022 1.00 81.94 114 MET A CA 1
ATOM 860 C C . MET A 1 114 ? 5.027 0.387 -34.655 1.00 81.94 114 MET A C 1
ATOM 862 O O . MET A 1 114 ? 4.104 0.230 -33.854 1.00 81.94 114 MET A O 1
ATOM 866 N N . SER A 1 115 ? 6.296 0.115 -34.346 1.00 77.94 115 SER A N 1
ATOM 867 C CA . SER A 1 115 ? 6.720 -0.371 -33.032 1.00 77.94 115 SER A CA 1
ATOM 868 C C . SER A 1 115 ? 6.449 0.653 -31.927 1.00 77.94 115 SER A C 1
ATOM 870 O O . SER A 1 115 ? 5.996 0.274 -30.849 1.00 77.94 115 SER A O 1
ATOM 872 N N . VAL A 1 116 ? 6.696 1.943 -32.172 1.00 82.12 116 VAL A N 1
ATOM 873 C CA . VAL A 1 116 ? 6.412 3.015 -31.204 1.00 82.12 116 VAL A CA 1
ATOM 874 C C . VAL A 1 116 ? 4.910 3.172 -31.002 1.00 82.12 116 VAL A C 1
ATOM 876 O O . VAL A 1 116 ? 4.468 3.300 -29.863 1.00 82.12 116 VAL A O 1
ATOM 879 N N . LYS A 1 117 ? 4.113 3.102 -32.072 1.00 85.12 117 LYS A N 1
ATOM 880 C CA . LYS A 1 117 ? 2.651 3.120 -31.971 1.00 85.12 117 LYS A CA 1
ATOM 881 C C . LYS A 1 117 ? 2.142 1.935 -31.151 1.00 85.12 117 LYS A C 1
ATOM 883 O O . LYS A 1 117 ? 1.359 2.138 -30.234 1.00 85.12 117 LYS A O 1
ATOM 888 N N . ALA A 1 118 ? 2.620 0.723 -31.429 1.00 84.75 118 ALA A N 1
ATOM 889 C CA . ALA A 1 118 ? 2.235 -0.465 -30.671 1.00 84.75 118 ALA A CA 1
ATOM 890 C C . ALA A 1 118 ? 2.640 -0.356 -29.190 1.00 84.75 118 ALA A C 1
ATOM 892 O O . ALA A 1 118 ? 1.860 -0.712 -28.310 1.00 84.75 118 ALA A O 1
ATOM 893 N N . ALA A 1 119 ? 3.827 0.189 -28.903 1.00 79.12 119 ALA A N 1
ATOM 894 C CA . ALA A 1 119 ? 4.272 0.443 -27.536 1.00 79.12 119 ALA A CA 1
ATOM 895 C C . ALA A 1 119 ? 3.420 1.514 -26.831 1.00 79.12 119 ALA A C 1
ATOM 897 O O . ALA A 1 119 ? 3.112 1.365 -25.650 1.00 79.12 119 ALA A O 1
ATOM 898 N N . ALA A 1 120 ? 3.009 2.567 -27.542 1.00 82.12 120 ALA A N 1
ATOM 899 C CA . ALA A 1 120 ? 2.137 3.612 -27.014 1.00 82.12 120 ALA A CA 1
ATOM 900 C C . ALA A 1 120 ? 0.711 3.101 -26.755 1.00 82.12 120 ALA A C 1
ATOM 902 O O . ALA A 1 120 ? 0.147 3.396 -25.702 1.00 82.12 120 ALA A O 1
ATOM 903 N N . ASP A 1 121 ? 0.160 2.294 -27.666 1.00 83.38 121 ASP A N 1
ATOM 904 C CA . ASP A 1 121 ? -1.150 1.652 -27.510 1.00 83.38 121 ASP A CA 1
ATOM 905 C C . ASP A 1 121 ? -1.131 0.690 -26.303 1.00 83.38 121 ASP A C 1
ATOM 907 O O . ASP A 1 121 ? -2.018 0.739 -25.450 1.00 83.38 121 ASP A O 1
ATOM 911 N N . ALA A 1 122 ? -0.067 -0.108 -26.147 1.00 81.19 122 ALA A N 1
ATOM 912 C CA . ALA A 1 122 ? 0.107 -0.986 -24.987 1.00 81.19 122 ALA A CA 1
ATOM 913 C C . ALA A 1 122 ? 0.293 -0.211 -23.669 1.00 81.19 122 ALA A C 1
ATOM 915 O O . ALA A 1 122 ? -0.227 -0.618 -22.629 1.00 81.19 122 ALA A O 1
ATOM 916 N N . ALA A 1 123 ? 1.018 0.912 -23.697 1.00 83.25 123 ALA A N 1
ATOM 917 C CA . ALA A 1 123 ? 1.192 1.767 -22.526 1.00 83.25 123 ALA A CA 1
ATOM 918 C C . ALA A 1 123 ? -0.125 2.436 -22.109 1.00 83.25 123 ALA A C 1
ATOM 920 O O . ALA A 1 123 ? -0.417 2.504 -20.916 1.00 83.25 123 ALA A O 1
ATOM 921 N N . MET A 1 124 ? -0.938 2.891 -23.069 1.00 87.31 124 MET A N 1
ATOM 922 C CA . MET A 1 124 ? -2.267 3.433 -22.779 1.00 87.31 124 MET A CA 1
ATOM 923 C C . MET A 1 124 ? -3.183 2.380 -22.160 1.00 87.31 124 MET A C 1
ATOM 925 O O . MET A 1 124 ? -3.799 2.659 -21.134 1.00 87.31 124 MET A O 1
ATOM 929 N N . GLU A 1 125 ? -3.219 1.165 -22.709 1.00 88.25 125 GLU A N 1
ATOM 930 C CA . GLU A 1 125 ? -4.027 0.081 -22.142 1.00 88.25 125 GLU A CA 1
ATOM 931 C C . GLU A 1 125 ? -3.576 -0.269 -20.714 1.00 88.25 125 GLU A C 1
ATOM 933 O O . GLU A 1 125 ? -4.400 -0.418 -19.813 1.00 88.25 125 GLU A O 1
ATOM 938 N N . ALA A 1 126 ? -2.263 -0.302 -20.461 1.00 84.19 126 ALA A N 1
ATOM 939 C CA . ALA A 1 126 ? -1.725 -0.530 -19.122 1.00 84.19 126 ALA A CA 1
ATOM 940 C C . ALA A 1 126 ? -2.152 0.560 -18.121 1.00 84.19 126 ALA A C 1
ATOM 942 O O . ALA A 1 126 ? -2.532 0.238 -16.995 1.00 84.19 126 ALA A O 1
ATOM 943 N N . ILE A 1 127 ? -2.143 1.833 -18.534 1.00 88.69 127 ILE A N 1
ATOM 944 C CA . ILE A 1 127 ? -2.600 2.955 -17.699 1.00 88.69 127 ILE A CA 1
ATOM 945 C C . ILE A 1 127 ? -4.103 2.851 -17.423 1.00 88.69 127 ILE A C 1
ATOM 947 O O . ILE A 1 127 ? -4.533 3.101 -16.298 1.00 88.69 127 ILE A O 1
ATOM 951 N N . ILE A 1 128 ? -4.909 2.463 -18.414 1.00 88.12 128 ILE A N 1
ATOM 952 C CA . ILE A 1 128 ? -6.357 2.278 -18.239 1.00 88.12 128 ILE A CA 1
ATOM 953 C C . ILE A 1 128 ? -6.631 1.151 -17.238 1.00 88.12 128 ILE A C 1
ATOM 955 O O . ILE A 1 128 ? -7.425 1.335 -16.314 1.00 88.12 128 ILE A O 1
ATOM 959 N N . VAL A 1 129 ? -5.939 0.017 -17.365 1.00 88.62 129 VAL A N 1
ATOM 960 C CA . VAL A 1 129 ? -6.065 -1.115 -16.435 1.00 88.62 129 VAL A CA 1
ATOM 961 C C . VAL A 1 129 ? -5.618 -0.726 -15.021 1.00 88.62 129 VAL A C 1
ATOM 963 O O . VAL A 1 129 ? -6.287 -1.076 -14.046 1.00 88.62 129 VAL A O 1
ATOM 966 N N . GLU A 1 130 ? -4.529 0.032 -14.882 1.00 79.25 130 GLU A N 1
ATOM 967 C CA . GLU A 1 130 ? -4.068 0.533 -13.582 1.00 79.25 130 GLU A CA 1
ATOM 968 C C . GLU A 1 130 ? -5.078 1.508 -12.958 1.00 79.25 130 GLU A C 1
ATOM 970 O O . GLU A 1 130 ? -5.417 1.377 -11.778 1.00 79.25 130 GLU A O 1
ATOM 975 N N . ALA A 1 131 ? -5.622 2.435 -13.752 1.00 80.19 131 ALA A N 1
ATOM 976 C CA . ALA A 1 131 ? -6.633 3.388 -13.305 1.00 80.19 131 ALA A CA 1
ATOM 977 C C . ALA A 1 131 ? -7.929 2.685 -12.864 1.00 80.19 131 ALA A C 1
ATOM 979 O O . ALA A 1 131 ? -8.489 3.026 -11.819 1.00 80.19 131 ALA A O 1
ATOM 980 N N . GLN A 1 132 ? -8.379 1.664 -13.599 1.00 83.62 132 GLN A N 1
ATOM 981 C CA . GLN A 1 132 ? -9.526 0.836 -13.209 1.00 83.62 132 GLN A CA 1
ATOM 982 C C . GLN A 1 132 ? -9.244 0.041 -11.927 1.00 83.62 132 GLN A C 1
ATOM 984 O O . GLN A 1 132 ? -10.085 -0.012 -11.029 1.00 83.62 132 GLN A O 1
ATOM 989 N N . GLY A 1 133 ? -8.042 -0.527 -11.796 1.00 77.12 133 GLY A N 1
ATOM 990 C CA . GLY A 1 133 ? -7.614 -1.220 -10.581 1.00 77.12 133 GLY A CA 1
ATOM 991 C C . GLY A 1 133 ? -7.579 -0.304 -9.352 1.00 77.12 133 GLY A C 1
ATOM 992 O O . GLY A 1 133 ? -7.966 -0.726 -8.259 1.00 77.12 133 GLY A O 1
ATOM 993 N N . ALA A 1 134 ? -7.163 0.954 -9.522 1.00 70.75 134 ALA A N 1
ATOM 994 C CA . ALA A 1 134 ? -7.182 1.963 -8.467 1.00 70.75 134 ALA A CA 1
ATOM 995 C C . ALA A 1 134 ? -8.615 2.380 -8.087 1.00 70.75 134 ALA A C 1
ATOM 997 O O . ALA A 1 134 ? -8.920 2.465 -6.896 1.00 70.75 134 ALA A O 1
ATOM 998 N N . ALA A 1 135 ? -9.506 2.563 -9.068 1.00 70.75 135 ALA A N 1
ATOM 999 C CA . ALA A 1 135 ? -10.914 2.896 -8.831 1.00 70.75 135 ALA A CA 1
ATOM 1000 C C . ALA A 1 135 ? -11.652 1.791 -8.045 1.00 70.75 135 ALA A C 1
ATOM 1002 O O . ALA A 1 135 ? -12.325 2.063 -7.049 1.00 70.75 135 ALA A O 1
ATOM 1003 N N . LEU A 1 136 ? -11.438 0.522 -8.405 1.00 73.50 136 LEU A N 1
ATOM 1004 C CA . LEU A 1 136 ? -12.016 -0.616 -7.679 1.00 73.50 136 LEU A CA 1
ATOM 1005 C C . LEU A 1 136 ? -11.510 -0.706 -6.228 1.00 73.50 136 LEU A C 1
ATOM 1007 O O . LEU A 1 136 ? -12.259 -1.073 -5.321 1.00 73.50 136 LEU A O 1
ATOM 1011 N N . GLN A 1 137 ? -10.244 -0.347 -5.980 1.00 69.94 137 GLN A N 1
ATOM 1012 C CA . GLN A 1 137 ? -9.700 -0.289 -4.619 1.00 69.94 137 GLN A CA 1
ATOM 1013 C C . GLN A 1 137 ? -10.327 0.835 -3.793 1.00 69.94 137 GLN A C 1
ATOM 1015 O O . GLN A 1 137 ? -10.575 0.643 -2.598 1.00 69.94 137 GLN A O 1
ATOM 1020 N N . THR A 1 138 ? -10.601 1.992 -4.404 1.00 68.50 138 THR A N 1
ATOM 1021 C CA . THR A 1 138 ? -11.295 3.081 -3.708 1.00 68.50 138 THR A CA 1
ATOM 1022 C C . THR A 1 138 ? -12.729 2.701 -3.361 1.00 68.50 138 THR A C 1
ATOM 1024 O O . THR A 1 138 ? -13.142 2.932 -2.225 1.00 68.50 138 THR A O 1
ATOM 1027 N N . ASP A 1 139 ? -13.447 2.023 -4.257 1.00 72.69 139 ASP A N 1
ATOM 1028 C CA . ASP A 1 139 ? -14.820 1.580 -3.995 1.00 72.69 139 ASP A CA 1
ATOM 1029 C C . ASP A 1 139 ? -14.883 0.565 -2.848 1.00 72.69 139 ASP A C 1
ATOM 1031 O O . ASP A 1 139 ? -15.712 0.692 -1.942 1.00 72.69 139 ASP A O 1
ATOM 1035 N N . ALA A 1 140 ? -13.951 -0.393 -2.811 1.00 75.12 140 ALA A N 1
ATOM 1036 C CA . ALA A 1 140 ? -13.854 -1.355 -1.715 1.00 75.12 140 ALA A CA 1
ATOM 1037 C C . ALA A 1 140 ? -13.554 -0.675 -0.363 1.00 75.12 140 ALA A C 1
ATOM 1039 O O . ALA A 1 140 ? -14.151 -1.021 0.662 1.00 75.12 140 ALA A O 1
ATOM 1040 N N . ALA A 1 141 ? -12.666 0.326 -0.347 1.00 77.81 141 ALA A N 1
ATOM 1041 C CA . ALA A 1 141 ? -12.355 1.087 0.863 1.00 77.81 141 ALA A CA 1
ATOM 1042 C C . ALA A 1 141 ? -13.552 1.929 1.343 1.00 77.81 141 ALA A C 1
ATOM 1044 O O . ALA A 1 141 ? -13.819 1.992 2.548 1.00 77.81 141 ALA A O 1
ATOM 1045 N N . VAL A 1 142 ? -14.305 2.534 0.418 1.00 82.25 142 VAL A N 1
ATOM 1046 C CA . VAL A 1 142 ? -15.524 3.297 0.729 1.00 82.25 142 VAL A CA 1
ATOM 1047 C C . VAL A 1 142 ? -16.612 2.380 1.289 1.00 82.25 142 VAL A C 1
ATOM 1049 O O . VAL A 1 142 ? -17.211 2.711 2.314 1.00 82.25 142 VAL A O 1
ATOM 1052 N N . GLN A 1 143 ? -16.826 1.202 0.698 1.00 85.62 143 GLN A N 1
ATOM 1053 C CA . GLN A 1 143 ? -17.783 0.218 1.218 1.00 85.62 143 GLN A CA 1
ATOM 1054 C C . GLN A 1 143 ? -17.418 -0.247 2.635 1.00 85.62 143 GLN A C 1
ATOM 1056 O O . GLN A 1 143 ? -18.283 -0.318 3.511 1.00 85.62 143 GLN A O 1
ATOM 1061 N N . GLN A 1 144 ? -16.134 -0.493 2.909 1.00 82.38 144 GLN A N 1
ATOM 1062 C CA . GLN A 1 144 ? -15.686 -0.876 4.249 1.00 82.38 144 GLN A CA 1
ATOM 1063 C C . GLN A 1 144 ? -15.878 0.257 5.276 1.00 82.38 144 GLN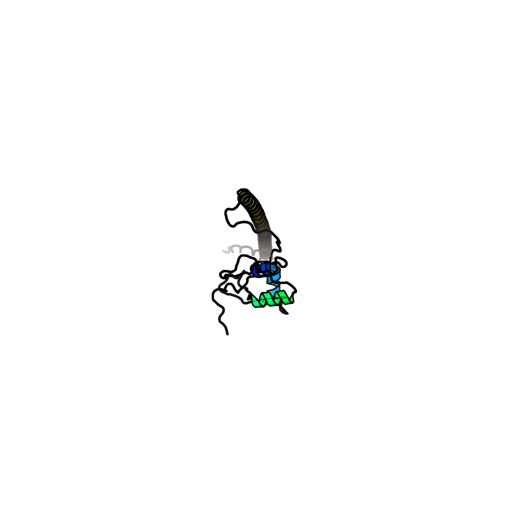 A C 1
ATOM 1065 O O . GLN A 1 144 ? -16.286 0.011 6.418 1.00 82.38 144 GLN A O 1
ATOM 1070 N N . ALA A 1 145 ? -15.638 1.510 4.882 1.00 83.25 145 ALA A N 1
ATOM 1071 C CA . ALA A 1 145 ? -15.900 2.669 5.732 1.00 83.25 145 ALA A CA 1
ATOM 1072 C C . ALA A 1 145 ? -17.405 2.842 6.022 1.00 83.25 145 ALA A C 1
ATOM 1074 O O . ALA A 1 145 ? -17.790 3.109 7.161 1.00 83.25 145 ALA A O 1
ATOM 1075 N N . GLN A 1 146 ? -18.272 2.608 5.034 1.00 87.94 146 GLN A N 1
ATOM 1076 C CA . GLN A 1 146 ? -19.724 2.646 5.233 1.00 87.94 146 GLN A CA 1
ATOM 1077 C C . GLN A 1 146 ? -20.208 1.534 6.174 1.00 87.94 146 GLN A C 1
ATOM 1079 O O . GLN A 1 146 ? -21.002 1.802 7.079 1.00 87.94 146 GLN A O 1
ATOM 1084 N N . ALA A 1 147 ? -19.690 0.311 6.034 1.00 86.38 147 ALA A N 1
ATOM 1085 C CA . ALA A 1 147 ? -20.048 -0.805 6.910 1.00 86.38 147 ALA A CA 1
ATOM 1086 C C . ALA A 1 147 ? -19.670 -0.537 8.380 1.00 86.38 147 ALA A C 1
ATOM 1088 O O . ALA A 1 147 ? -20.462 -0.790 9.291 1.00 86.38 147 ALA A O 1
ATOM 1089 N N . THR A 1 148 ? -18.485 0.031 8.628 1.00 85.19 148 THR A N 1
ATOM 1090 C CA . THR A 1 148 ? -18.061 0.383 9.996 1.00 85.19 148 THR A CA 1
ATOM 1091 C C . THR A 1 148 ? -18.899 1.525 10.581 1.00 85.19 148 THR A C 1
ATOM 1093 O O . THR A 1 148 ? -19.287 1.457 11.751 1.00 85.19 148 THR A O 1
ATOM 1096 N N . ALA A 1 149 ? -19.272 2.523 9.773 1.00 87.00 149 ALA A N 1
ATOM 1097 C CA . ALA A 1 149 ? -20.175 3.596 10.191 1.00 87.00 149 ALA A CA 1
ATOM 1098 C C . ALA A 1 149 ? -21.581 3.077 10.560 1.00 87.00 149 ALA A C 1
ATOM 1100 O O . ALA A 1 149 ? -22.134 3.475 11.589 1.00 87.00 149 ALA A O 1
ATOM 1101 N N . GLN A 1 150 ? -22.142 2.143 9.785 1.00 91.38 150 GLN A N 1
ATOM 1102 C CA . GLN A 1 150 ? -23.441 1.521 10.085 1.00 91.38 150 GLN A CA 1
ATOM 1103 C C . GLN A 1 150 ? -23.412 0.702 11.385 1.00 91.38 150 GLN A C 1
ATOM 1105 O O . GLN A 1 150 ? -24.340 0.778 12.200 1.00 91.38 150 GLN A O 1
ATOM 1110 N N . GLN A 1 151 ? -22.325 -0.036 11.634 1.00 88.88 151 GLN A N 1
ATOM 1111 C CA . GLN A 1 151 ? -22.140 -0.754 12.898 1.00 88.88 151 GLN A CA 1
ATOM 1112 C C . GLN A 1 151 ? -22.056 0.205 14.091 1.00 88.88 151 GLN A C 1
ATOM 1114 O O . GLN A 1 151 ? -22.689 -0.039 15.122 1.00 88.88 151 GLN A O 1
ATOM 1119 N N . ALA A 1 152 ? -21.324 1.315 13.957 1.00 87.56 152 ALA A N 1
ATOM 1120 C CA . ALA A 1 152 ? -21.244 2.338 14.997 1.00 87.56 152 ALA A CA 1
ATOM 1121 C C . ALA A 1 152 ? -22.615 2.979 15.276 1.00 87.56 152 ALA A C 1
ATOM 1123 O O . ALA A 1 152 ? -22.992 3.138 16.438 1.00 87.56 152 ALA A O 1
ATOM 1124 N N . HIS A 1 153 ? -23.395 3.271 14.231 1.00 89.88 153 HIS A N 1
ATOM 1125 C CA . HIS A 1 153 ? -24.748 3.806 14.381 1.00 89.88 153 HIS A CA 1
ATOM 1126 C C . HIS A 1 153 ? -25.672 2.840 15.136 1.00 89.88 153 HIS A C 1
ATOM 1128 O O . HIS A 1 153 ? -26.362 3.244 16.072 1.00 89.88 153 HIS A O 1
ATOM 1134 N N . THR A 1 154 ? -25.626 1.550 14.793 1.00 92.12 154 THR A N 1
ATOM 1135 C CA . THR A 1 154 ? -26.413 0.509 15.474 1.00 92.12 154 THR A CA 1
ATOM 1136 C C . THR A 1 154 ? -26.045 0.421 16.955 1.00 92.12 154 THR A C 1
ATOM 1138 O O . THR A 1 154 ? -26.926 0.422 17.815 1.00 92.12 154 THR A O 1
ATOM 1141 N N . ARG A 1 155 ? -24.743 0.439 17.278 1.00 91.56 155 ARG A N 1
ATOM 1142 C CA . ARG A 1 155 ? -24.269 0.459 18.672 1.00 91.56 155 ARG A CA 1
ATOM 1143 C C . ARG A 1 155 ? -24.795 1.678 19.429 1.00 91.56 155 ARG A C 1
ATOM 1145 O O . ARG A 1 155 ? -25.316 1.533 20.532 1.00 91.56 155 ARG A O 1
ATOM 1152 N N . LEU A 1 156 ? -24.746 2.867 18.830 1.00 94.00 156 LEU A N 1
ATOM 1153 C CA . LEU A 1 156 ? -25.291 4.076 19.455 1.00 94.00 156 LEU A CA 1
ATOM 1154 C C . LEU A 1 156 ? -26.796 3.974 19.722 1.00 94.00 156 LEU A C 1
ATOM 1156 O O . LEU A 1 156 ? -27.243 4.369 20.799 1.00 94.00 156 LEU A O 1
ATOM 1160 N N . GLN A 1 157 ? -27.577 3.414 18.796 1.00 93.81 157 GLN A N 1
ATOM 1161 C CA . GLN A 1 157 ? -29.004 3.187 19.037 1.00 93.81 157 GLN A CA 1
ATOM 1162 C C . GLN A 1 157 ? -29.243 2.202 20.189 1.00 93.81 157 GLN A C 1
ATOM 1164 O O . GLN A 1 157 ? -30.103 2.453 21.036 1.00 93.81 157 GLN A O 1
ATOM 1169 N N . THR A 1 158 ? -28.451 1.128 20.281 1.00 93.44 158 THR A N 1
ATOM 1170 C CA . THR A 1 158 ? -28.555 0.188 21.410 1.00 93.44 158 THR A CA 1
ATOM 1171 C C . THR A 1 158 ? -28.225 0.848 22.748 1.00 93.44 158 THR A C 1
ATOM 1173 O O . THR A 1 158 ? -28.961 0.646 23.712 1.00 93.44 158 THR A O 1
ATOM 1176 N N . TYR A 1 159 ? -27.198 1.704 22.807 1.00 95.38 159 TYR A N 1
ATOM 1177 C CA . TYR A 1 159 ? -26.866 2.446 24.026 1.00 95.38 159 TYR A CA 1
ATOM 1178 C C . TYR A 1 159 ? -27.968 3.422 24.430 1.00 95.38 159 TYR A C 1
ATOM 1180 O O . TYR A 1 159 ? -28.335 3.460 25.602 1.00 95.38 159 TYR A O 1
ATOM 1188 N N . LYS A 1 160 ? -28.558 4.150 23.473 1.00 95.00 160 LYS A N 1
ATOM 1189 C CA . LYS A 1 160 ? -29.707 5.026 23.753 1.00 95.00 160 LYS A CA 1
ATOM 1190 C C . LYS A 1 160 ? -30.882 4.240 24.336 1.00 95.00 160 LYS A C 1
ATOM 1192 O O . LYS A 1 160 ? -31.466 4.667 25.324 1.00 95.00 160 LYS A O 1
ATOM 1197 N N . LYS A 1 161 ? -31.189 3.064 23.779 1.00 92.56 161 LYS A N 1
ATOM 1198 C CA . LYS A 1 161 ? -32.260 2.201 24.299 1.00 92.56 161 LYS A CA 1
ATOM 1199 C C . LYS A 1 161 ? -31.963 1.711 25.720 1.00 92.56 161 LYS A C 1
ATOM 1201 O O . LYS A 1 161 ? -32.850 1.752 26.568 1.00 92.56 161 LYS A O 1
ATOM 1206 N N . LEU A 1 162 ? -30.730 1.275 25.988 1.00 94.19 162 LEU A N 1
ATOM 1207 C CA . LEU A 1 162 ? -30.299 0.873 27.332 1.00 94.19 162 LEU A CA 1
ATOM 1208 C C . LEU A 1 162 ? -30.425 2.026 28.332 1.00 94.19 162 LEU A C 1
ATOM 1210 O O . LEU A 1 162 ? -30.942 1.819 29.425 1.00 94.19 162 LEU A O 1
ATOM 1214 N N . GLN A 1 163 ? -30.030 3.238 27.939 1.00 92.56 163 GLN A N 1
ATOM 1215 C CA . GLN A 1 163 ? -30.160 4.436 28.766 1.00 92.56 163 GLN A CA 1
ATOM 1216 C C . GLN A 1 163 ? -31.625 4.741 29.111 1.00 92.56 163 GLN A C 1
ATOM 1218 O O . GLN A 1 163 ? -31.935 5.001 30.271 1.00 92.56 163 GLN A O 1
ATOM 1223 N N . THR A 1 164 ? -32.538 4.667 28.136 1.00 92.19 164 THR A N 1
ATOM 1224 C CA . THR A 1 164 ? -33.976 4.857 28.386 1.00 92.19 164 THR A CA 1
ATOM 1225 C C . THR A 1 164 ? -34.532 3.799 29.340 1.00 92.19 164 THR A C 1
ATOM 1227 O O . THR A 1 164 ? -35.308 4.135 30.230 1.00 92.19 164 THR A O 1
ATOM 1230 N N . MET A 1 165 ? -34.126 2.533 29.191 1.00 89.38 165 MET A N 1
ATOM 1231 C CA . MET A 1 165 ? -34.567 1.465 30.096 1.00 89.38 165 MET A CA 1
ATOM 1232 C C . MET A 1 165 ? -34.056 1.680 31.523 1.00 89.38 165 MET A C 1
ATOM 1234 O O . MET A 1 165 ? -34.843 1.566 32.455 1.00 89.38 165 MET A O 1
ATOM 1238 N N . LEU A 1 166 ? -32.778 2.037 31.694 1.00 92.19 166 LEU A N 1
ATOM 1239 C CA . LEU A 1 166 ? -32.190 2.375 32.997 1.00 92.19 166 LEU A CA 1
ATOM 1240 C C . LEU A 1 166 ? -32.950 3.512 33.684 1.00 92.19 166 LEU A C 1
ATOM 1242 O O . LEU A 1 166 ? -33.340 3.375 34.836 1.00 92.19 166 LEU A O 1
ATOM 1246 N N . HIS A 1 167 ? -33.251 4.581 32.946 1.00 90.44 167 HIS A N 1
ATOM 1247 C CA . HIS A 1 167 ? -34.040 5.686 33.482 1.00 90.44 167 HIS A CA 1
ATOM 1248 C C . HIS A 1 167 ? -35.453 5.251 33.913 1.00 90.44 167 HIS A C 1
ATOM 1250 O O . HIS A 1 167 ? -35.957 5.702 34.939 1.00 90.44 167 HIS A O 1
ATOM 1256 N N . GLY A 1 168 ? -36.087 4.345 33.160 1.00 88.75 168 GLY A N 1
ATOM 1257 C CA . GLY A 1 168 ? -37.371 3.753 33.541 1.00 88.75 168 GLY A CA 1
ATOM 1258 C C . GLY A 1 168 ? -37.289 2.912 34.820 1.00 88.75 168 GLY A C 1
ATOM 1259 O O . GLY A 1 168 ? -38.177 3.007 35.666 1.00 88.75 168 GLY A O 1
ATOM 1260 N N . TYR A 1 169 ? -36.214 2.135 34.991 1.00 89.88 169 TYR A N 1
ATOM 1261 C CA . TYR A 1 169 ? -35.961 1.390 36.229 1.00 89.88 169 TYR A CA 1
ATOM 1262 C C . TYR A 1 169 ? -35.751 2.323 37.426 1.00 89.88 169 TYR A C 1
ATOM 1264 O O . TYR A 1 169 ? -36.353 2.088 38.472 1.00 89.88 169 TYR A O 1
ATOM 1272 N N . ASP A 1 170 ? -34.978 3.400 37.270 1.00 87.12 170 ASP A N 1
ATOM 1273 C CA . ASP A 1 170 ? -34.759 4.388 38.335 1.00 87.12 170 ASP A CA 1
ATOM 1274 C C . ASP A 1 170 ? -36.066 5.079 38.756 1.00 87.12 170 ASP A C 1
ATOM 1276 O O . ASP A 1 170 ? -36.318 5.272 39.946 1.00 87.12 170 ASP A O 1
ATOM 1280 N N . MET A 1 171 ? -36.937 5.405 37.795 1.00 83.56 171 MET A N 1
ATOM 1281 C CA . MET A 1 171 ? -38.263 5.970 38.076 1.00 83.56 171 MET A CA 1
ATOM 1282 C C . MET A 1 171 ? -39.194 4.975 38.780 1.00 83.56 171 MET A C 1
ATOM 1284 O O . MET A 1 171 ? -39.930 5.357 39.684 1.00 83.56 171 MET A O 1
ATOM 1288 N N . ALA A 1 172 ? -39.163 3.693 38.414 1.00 82.56 172 ALA A N 1
ATOM 1289 C CA . ALA A 1 172 ? -39.945 2.675 39.116 1.00 82.56 172 ALA A CA 1
ATOM 1290 C C . ALA A 1 172 ? -39.430 2.446 40.550 1.00 82.56 172 ALA A C 1
ATOM 1292 O O . ALA A 1 172 ? -40.223 2.304 41.484 1.00 82.56 172 ALA A O 1
ATOM 1293 N N . LEU A 1 173 ? -38.106 2.452 40.738 1.00 79.69 173 LEU A N 1
ATOM 1294 C CA . LEU A 1 173 ? -37.477 2.344 42.054 1.00 79.69 173 LEU A CA 1
ATOM 1295 C C . LEU A 1 173 ? -37.803 3.547 42.943 1.00 79.69 173 LEU A C 1
ATOM 1297 O O . LEU A 1 173 ? -38.073 3.359 44.127 1.00 79.69 173 LEU A O 1
ATOM 1301 N N . SER A 1 174 ? -37.830 4.768 42.403 1.00 77.81 174 SER A N 1
ATOM 1302 C CA . SER A 1 174 ? -38.138 5.961 43.201 1.00 77.81 174 SER A CA 1
ATOM 1303 C C . SER A 1 174 ? -39.559 5.934 43.779 1.00 77.81 174 SER A C 1
ATOM 1305 O O . SER A 1 174 ? -39.733 6.310 44.939 1.00 77.81 174 SER A O 1
ATOM 1307 N N . VAL A 1 175 ? -40.538 5.404 43.033 1.00 76.06 175 VAL A N 1
ATOM 1308 C CA . VAL A 1 175 ? -41.925 5.192 43.495 1.00 76.06 175 VAL A CA 1
ATOM 1309 C C . VAL A 1 175 ? -42.012 4.117 44.583 1.00 76.06 175 VAL A C 1
ATOM 1311 O O . VAL A 1 175 ? -42.777 4.265 45.533 1.00 76.06 175 VAL A O 1
ATOM 1314 N N . LEU A 1 176 ? -41.225 3.042 44.473 1.00 70.88 176 LEU A N 1
ATOM 1315 C CA . LEU A 1 176 ? -41.209 1.962 45.469 1.00 70.88 176 LEU A CA 1
ATOM 1316 C C . LEU A 1 176 ? -40.493 2.359 46.769 1.00 70.88 176 LEU A C 1
ATOM 1318 O O . LEU A 1 176 ? -40.836 1.845 47.832 1.00 70.88 176 LEU A O 1
ATOM 1322 N N . VAL A 1 177 ? -39.506 3.255 46.692 1.00 69.19 177 VAL A N 1
ATOM 1323 C CA . VAL A 1 177 ? -38.684 3.674 47.841 1.00 69.19 177 VAL A CA 1
ATOM 1324 C C . VAL A 1 177 ? -39.255 4.909 48.553 1.00 69.19 177 VAL A C 1
ATOM 1326 O O . VAL A 1 177 ? -39.043 5.055 49.754 1.00 69.19 177 VAL A O 1
ATOM 1329 N N . HIS A 1 178 ? -40.023 5.761 47.865 1.00 57.25 178 HIS A N 1
ATOM 1330 C CA . HIS A 1 178 ? -40.709 6.912 48.469 1.00 57.25 178 HIS A CA 1
ATOM 1331 C C . HIS A 1 178 ? -42.233 6.783 48.320 1.00 57.25 178 HIS A C 1
ATOM 1333 O O . HIS A 1 178 ? -42.820 7.439 47.453 1.00 57.25 178 HIS A O 1
ATOM 1339 N N . PRO A 1 179 ? -42.914 5.971 49.150 1.00 55.12 179 PRO A N 1
ATOM 1340 C CA . PRO A 1 179 ? -44.362 6.063 49.238 1.00 55.12 179 PRO A CA 1
ATOM 1341 C C . PRO A 1 179 ? -44.733 7.492 49.660 1.00 55.12 179 PRO A C 1
ATOM 1343 O O . PRO A 1 179 ? -44.192 8.035 50.620 1.00 55.12 179 PRO A O 1
ATOM 1346 N N . HIS A 1 180 ? -45.618 8.113 48.885 1.00 51.25 180 HIS A N 1
ATOM 1347 C CA . HIS A 1 180 ? -46.113 9.472 49.080 1.00 51.25 180 HIS A CA 1
ATOM 1348 C C . HIS A 1 180 ? -46.655 9.629 50.513 1.00 51.25 180 HIS A C 1
ATOM 1350 O O . HIS A 1 180 ? -47.697 9.060 50.840 1.00 51.25 180 HIS A O 1
ATOM 1356 N N . SER A 1 181 ? -45.960 10.377 51.377 1.00 51.81 181 SER A N 1
ATOM 1357 C CA . SER A 1 181 ? -46.560 10.859 52.624 1.00 51.81 181 SER A CA 1
ATOM 1358 C C . SER A 1 181 ? -47.707 11.801 52.242 1.00 51.81 181 SER A C 1
ATOM 1360 O O . SER A 1 181 ? -47.466 12.736 51.471 1.00 51.81 181 SER A O 1
ATOM 1362 N N . PRO A 1 182 ? -48.950 11.557 52.694 1.00 59.38 182 PRO A N 1
ATOM 1363 C CA . PRO A 1 182 ? -50.075 12.417 52.346 1.00 59.38 182 PRO A CA 1
ATOM 1364 C C . PRO A 1 182 ? -49.834 13.847 52.859 1.00 59.38 182 PRO A C 1
ATOM 1366 O O . PRO A 1 182 ? -49.154 14.015 53.873 1.00 59.38 182 PRO A O 1
ATOM 1369 N N . PRO A 1 183 ? -50.364 14.879 52.176 1.00 56.41 183 PRO A N 1
ATOM 1370 C CA . PRO A 1 183 ? -50.241 16.254 52.643 1.00 56.41 183 PRO A CA 1
ATOM 1371 C C . PRO A 1 183 ? -50.919 16.384 54.010 1.00 56.41 183 PRO A C 1
ATOM 1373 O O . PRO A 1 183 ? -52.084 16.005 54.154 1.00 56.41 183 PRO A O 1
ATOM 1376 N N . ASP A 1 184 ? -50.179 16.897 54.997 1.00 60.25 184 ASP A N 1
ATOM 1377 C CA . ASP A 1 184 ? -50.692 17.190 56.334 1.00 60.25 184 ASP A CA 1
ATOM 1378 C C . ASP A 1 184 ? -51.983 18.007 56.216 1.00 60.25 184 ASP A C 1
ATOM 1380 O O . ASP A 1 184 ? -52.008 19.112 55.663 1.00 60.25 184 ASP A O 1
ATOM 1384 N N . ALA A 1 185 ? -53.083 17.423 56.692 1.00 59.94 185 ALA A N 1
ATOM 1385 C CA . ALA A 1 185 ? -54.370 18.090 56.751 1.00 59.94 185 ALA A CA 1
ATOM 1386 C C . ALA A 1 185 ? -54.247 19.340 57.643 1.00 59.94 185 ALA A C 1
ATOM 1388 O O . ALA A 1 185 ? -53.633 19.259 58.711 1.00 59.94 185 ALA A O 1
ATOM 1389 N N . PRO A 1 186 ? -54.825 20.492 57.250 1.00 57.84 186 PRO A N 1
ATOM 1390 C CA . PRO A 1 186 ? -54.769 21.692 58.069 1.00 57.84 186 PRO A CA 1
ATOM 1391 C C . PRO A 1 186 ? -55.500 21.428 59.388 1.00 57.84 186 PRO A C 1
ATOM 1393 O O . PRO A 1 186 ? -56.707 21.189 59.408 1.00 57.84 186 PRO A O 1
ATOM 1396 N N . SER A 1 187 ? -54.756 21.463 60.491 1.00 55.78 187 SER A N 1
ATOM 1397 C CA . SER A 1 187 ? -55.294 21.429 61.845 1.00 55.78 187 SER A CA 1
ATOM 1398 C C . SER A 1 187 ? -56.140 22.682 62.081 1.00 55.78 187 SER A C 1
ATOM 1400 O O . SER A 1 187 ? -55.620 23.741 62.435 1.00 55.78 187 SER A O 1
ATOM 1402 N N . SER A 1 188 ? -57.447 22.565 61.852 1.00 62.25 188 SER A N 1
ATOM 1403 C CA . SER A 1 188 ? -58.447 23.439 62.456 1.00 62.25 188 SER A CA 1
ATOM 1404 C C . SER A 1 188 ? -58.531 23.122 63.944 1.00 62.25 188 SER A C 1
ATOM 1406 O O . SER A 1 188 ? -58.930 22.018 64.307 1.00 62.25 188 SER A O 1
ATOM 1408 N N . THR A 1 189 ? -58.212 24.095 64.788 1.00 53.62 189 THR A N 1
ATOM 1409 C CA . THR A 1 189 ? -58.694 24.144 66.172 1.00 53.62 189 THR A CA 1
ATOM 1410 C C . THR A 1 189 ? -58.950 25.595 66.559 1.00 53.62 189 THR A C 1
ATOM 1412 O O . THR A 1 189 ? -58.068 26.437 66.377 1.00 53.62 189 THR A O 1
ATOM 1415 N N . ASP A 1 190 ? -60.187 25.809 67.020 1.00 48.31 190 ASP A N 1
ATOM 1416 C CA . ASP A 1 190 ? -60.709 26.927 67.821 1.00 48.31 190 ASP A CA 1
ATOM 1417 C C . ASP A 1 190 ? -59.795 27.343 68.985 1.00 48.31 190 ASP A C 1
ATOM 1419 O O . ASP A 1 190 ? -59.093 26.462 69.540 1.00 48.31 190 ASP A O 1
#

Radius of gyration: 35.92 Å; chains: 1; bounding box: 90×44×114 Å

Sequence (190 aa):
MTTPPAYPGPEWLDANAISARTGGIRRPNTVRTWWNKKDNGLAFEVFATLSPKSNKRSHRDVVDTYLRSLGITPHIPPGKTAGDHRGPAPRADTSGTLGAAGQPRLADVLDALMSVKAAADAAMEAIIVEAQGAALQTDAAVQQAQATAQQAHTRLQTYKKLQTMLHGYDMALSVLVHPHSPPDAPSSTD

Secondary structure (DSSP, 8-state):
-PPPPSS--TTEE-HHHHHHHTTTSS-HHHHHHHHH-SSSPPP-EE-TTS-TTS-EEEEHHHHHHHHHHTTPPPP--TT---S---PPPP----------SS---HHHHHHHHHHHHHHHHHHHHHHHHHHHHHHHHHHHHHHHHHHHHHHHHHHHHHHHHHHHHHHHHHHHHHHHHS--PPPPP-----